Protein AF-A0A812DUI0-F1 (afdb_monomer)

Organism: Acanthosepion pharaonis (NCBI:txid158019)

Secondary structure (DSSP, 8-state):
-------------------------------------------------------------HHHHHHHHHHHHTS---HHHHHHHTT--HHHHHHHHTTHHHHHHHHHTT--TT-------TTHHHHHHHHHHHHHHHHTT----HHHHHHHHHHHHHHTT------HHHHHHHHHHTT-------------

Mean predicted aligned error: 17.52 Å

Radius of gyration: 41.9 Å; Cα contacts (8 Å, |Δi|>4): 99; chains: 1; bounding box: 40×98×124 Å

Foldseek 3Di:
DDDDDDDDDDDDDDDDDDDDDDDDDDDDDDDPDDDDPPPDPDPPDPPPPPPDDPPPADFDFLQLLQVLLCCCPVVVDDLVVSCVVSVHDSVVSVVSNVCNVVSVVCVVLLFDRRDRDDDQDPPNVLLVVLSVVVVVCVVVVHDDDLVNSQVSSVVSCVVVVHPDHCDPVNSVVSCNGNVNDDPPPDDDDPPD

pLDDT: mean 73.91, std 21.09, range [36.47, 96.31]

Solvent-accessible surface area (backbone atoms only — not comparable to full-atom values): 12727 Å² total; per-residue (Å²): 134,87,83,77,90,80,87,78,82,85,78,92,80,87,87,83,81,90,85,82,86,89,90,85,88,91,83,84,88,74,82,86,68,86,81,80,79,80,77,74,80,76,89,76,75,84,74,78,78,72,80,71,71,83,70,77,82,71,74,58,25,48,51,56,51,50,52,52,43,41,41,37,72,73,69,61,40,55,64,66,58,51,13,56,75,72,64,46,55,56,73,54,48,56,53,51,57,75,41,46,69,63,52,53,51,41,60,72,71,49,39,45,46,79,45,63,72,93,75,86,58,95,62,44,67,47,54,52,55,43,52,53,53,50,54,52,42,47,74,72,68,49,86,84,50,72,68,59,55,38,53,50,45,38,54,44,15,61,77,66,76,44,98,60,79,75,41,72,70,54,52,54,51,53,29,59,45,53,64,54,76,83,80,75,85,80,84,77,86,82,85,128

Nearest PDB structures (foldseek):
  1hlv-assembly1_A  TM=8.907E-01  e=6.236E-07  Homo sapiens
  6jcy-assembly1_F  TM=8.164E-01  e=7.424E+00  Mycobacterium tuberculosis H37Rv
  6kon-assembly1_F  TM=7.958E-01  e=9.232E+00  Mycobacterium tuberculosis H37Rv
  3hug-assembly1_C  TM=7.871E-01  e=9.749E+00  Mycobacterium tuberculosis H37Rv
  5cw8-assembly1_A  TM=2.651E-01  e=4.077E+00  Mycobacterium tuberculosis H37Rv

InterPro domains:
  IPR006600 HTH CenpB-type DNA-binding domain [PF03221] (124-184)
  IPR006600 HTH CenpB-type DNA-binding domain [PS51253] (114-184)
  IPR006600 HTH CenpB-type DNA-binding domain [SM00674] (120-184)
  IPR009057 Homedomain-like superfamily [SSF46689] (116-176)
  IPR050863 Centromere and Transposable Element-Derived Protein [PTHR19303] (70-190)

Structure (mmCIF, N/CA/C/O backbone):
data_AF-A0A812DUI0-F1
#
_entry.id   AF-A0A812DUI0-F1
#
loop_
_atom_site.group_PDB
_atom_site.id
_atom_site.type_symbol
_atom_site.label_atom_id
_atom_site.label_alt_id
_atom_site.label_comp_id
_atom_site.label_asym_id
_atom_site.label_entity_id
_atom_site.label_seq_id
_atom_site.pdbx_PDB_ins_code
_atom_site.Cartn_x
_atom_site.Cartn_y
_atom_site.Cartn_z
_atom_site.occupancy
_atom_site.B_iso_or_equiv
_atom_site.auth_seq_id
_atom_site.auth_comp_id
_atom_site.auth_asym_id
_atom_site.auth_atom_id
_atom_site.pdbx_PDB_model_num
ATOM 1 N N . MET A 1 1 ? -17.136 60.692 45.774 1.00 43.75 1 MET A N 1
ATOM 2 C CA . MET A 1 1 ? -16.834 59.252 45.918 1.00 43.75 1 MET A CA 1
ATOM 3 C C . MET A 1 1 ? -15.894 59.124 47.100 1.00 43.75 1 MET A C 1
ATOM 5 O O . MET A 1 1 ? -14.847 59.750 47.103 1.00 43.75 1 MET A O 1
ATOM 9 N N . ILE A 1 2 ? -16.413 58.508 48.155 1.00 41.34 2 ILE A N 1
ATOM 10 C CA . ILE A 1 2 ? -16.035 58.640 49.571 1.00 41.34 2 ILE A CA 1
ATOM 11 C C . ILE A 1 2 ? -14.614 58.058 49.785 1.00 41.34 2 ILE A C 1
ATOM 13 O O . ILE A 1 2 ? -14.365 56.958 49.310 1.00 41.34 2 ILE A O 1
ATOM 17 N N . SER A 1 3 ? -13.593 58.829 50.206 1.00 40.03 3 SER A N 1
ATOM 18 C CA . SER A 1 3 ? -13.290 59.316 51.579 1.00 40.03 3 SER A CA 1
ATOM 19 C C . SER A 1 3 ? -12.958 58.152 52.541 1.00 40.03 3 SER A C 1
ATOM 21 O O . SER A 1 3 ? -13.601 57.119 52.470 1.00 40.03 3 SER A O 1
ATOM 23 N N . LEU A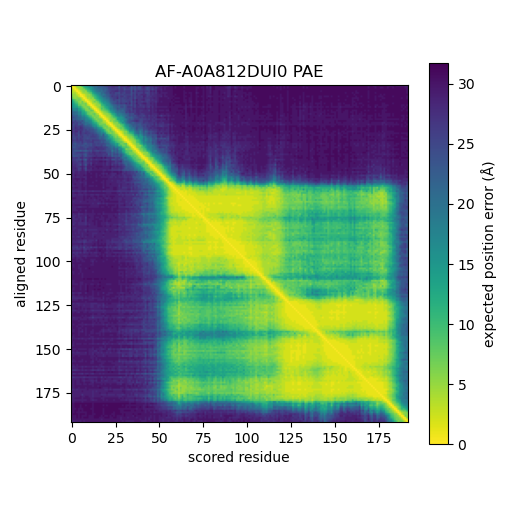 1 4 ? -11.999 58.177 53.469 1.00 38.06 4 LEU A N 1
ATOM 24 C CA . LEU A 1 4 ? -11.063 59.161 54.017 1.00 38.06 4 LEU A CA 1
ATOM 25 C C . LEU A 1 4 ? -10.152 58.355 54.980 1.00 38.06 4 LEU A C 1
ATOM 27 O O . LEU A 1 4 ? -10.591 57.371 55.562 1.00 38.06 4 LEU A O 1
ATOM 31 N N . PHE A 1 5 ? -8.905 58.798 55.140 1.00 39.50 5 PHE A N 1
ATOM 32 C CA . PHE A 1 5 ? -8.200 58.970 56.422 1.00 39.50 5 PHE A CA 1
ATOM 33 C C . PHE A 1 5 ? -8.434 57.972 57.575 1.00 39.50 5 PHE A C 1
ATOM 35 O O . PHE A 1 5 ? -9.520 57.903 58.132 1.00 39.50 5 PHE A O 1
ATOM 42 N N . CYS A 1 6 ? -7.343 57.425 58.115 1.00 43.47 6 CYS A N 1
ATOM 43 C CA . CYS A 1 6 ? -6.757 57.845 59.407 1.00 43.47 6 CYS A CA 1
ATOM 44 C C . CYS A 1 6 ? -5.643 56.843 59.760 1.00 43.47 6 CYS A C 1
ATOM 46 O O . CYS A 1 6 ? -5.894 55.651 59.835 1.00 43.47 6 CYS A O 1
ATOM 48 N N . ARG A 1 7 ? -4.361 57.221 59.759 1.00 41.00 7 ARG A N 1
ATOM 49 C CA . ARG A 1 7 ? -3.668 58.045 60.767 1.00 41.00 7 ARG A CA 1
ATOM 50 C C . ARG A 1 7 ? -3.507 57.339 62.123 1.00 41.00 7 ARG A C 1
ATOM 52 O O . ARG A 1 7 ? -4.474 56.852 62.685 1.00 41.00 7 ARG A O 1
ATOM 59 N N . LEU A 1 8 ? -2.280 57.482 62.636 1.00 46.28 8 LEU A N 1
ATOM 60 C CA . LEU A 1 8 ? -1.774 57.209 63.987 1.00 46.28 8 LEU A CA 1
ATOM 61 C C . LEU A 1 8 ? -1.444 55.729 64.255 1.00 46.28 8 LEU A C 1
ATOM 63 O O . LEU A 1 8 ? -2.325 54.898 64.378 1.00 46.28 8 LEU A O 1
ATOM 67 N N . CYS A 1 9 ? -0.182 55.291 64.267 1.00 36.53 9 CYS A N 1
ATOM 68 C CA . CYS A 1 9 ? 1.007 55.916 64.848 1.00 36.53 9 CYS A CA 1
ATOM 69 C C . CYS A 1 9 ? 0.798 56.273 66.325 1.00 36.53 9 CYS A C 1
ATOM 71 O O . CYS A 1 9 ? 0.047 57.187 66.645 1.00 36.53 9 CYS A O 1
ATOM 73 N N . LEU A 1 10 ? 1.635 55.643 67.144 1.00 37.41 10 LEU A N 1
ATOM 74 C CA . LEU A 1 10 ? 2.255 56.235 68.321 1.00 37.41 10 LEU A CA 1
ATOM 75 C C . LEU A 1 10 ? 1.514 56.167 69.665 1.00 37.41 10 LEU A C 1
ATOM 77 O O . LEU A 1 10 ? 0.367 56.568 69.819 1.00 37.41 10 LEU A O 1
ATOM 81 N N . SER A 1 11 ? 2.350 55.799 70.635 1.00 46.72 11 SER A N 1
ATOM 82 C CA . SER A 1 11 ? 2.344 56.204 72.039 1.00 46.72 11 SER A CA 1
ATOM 83 C C . SER A 1 11 ? 1.509 55.337 72.979 1.00 46.72 11 SER A C 1
ATOM 85 O O . SER A 1 11 ? 0.292 55.276 72.889 1.00 46.72 11 SER A O 1
ATOM 87 N N . LEU A 1 12 ? 2.143 54.514 73.824 1.00 36.47 12 LEU A N 1
ATOM 88 C CA . LEU A 1 12 ? 2.868 54.915 75.050 1.00 36.47 12 LEU A CA 1
ATOM 89 C C . LEU A 1 12 ? 2.083 55.926 75.895 1.00 36.47 12 LEU A C 1
ATOM 91 O O . LEU A 1 12 ? 2.078 57.108 75.573 1.00 36.47 12 LEU A O 1
ATOM 95 N N . HIS A 1 13 ? 1.510 55.444 76.997 1.00 47.94 13 HIS A N 1
ATOM 96 C CA . HIS A 1 13 ? 1.714 55.891 78.389 1.00 47.94 13 HIS A CA 1
ATOM 97 C C . HIS A 1 13 ? 0.609 55.223 79.225 1.00 47.94 13 HIS A C 1
ATOM 99 O O . HIS A 1 13 ? -0.565 55.421 78.946 1.00 47.94 13 HIS A O 1
ATOM 105 N N . LEU A 1 14 ? 0.905 54.201 80.032 1.00 43.16 14 LEU A N 1
ATOM 106 C CA . LEU A 1 14 ? 1.508 54.238 81.375 1.00 43.16 14 LEU A CA 1
ATOM 107 C C . LEU A 1 14 ? 0.652 54.925 82.448 1.00 43.16 14 LEU A C 1
ATOM 109 O O . LEU A 1 14 ? 0.025 55.949 82.200 1.00 43.16 14 LEU A O 1
ATOM 113 N N . LEU A 1 15 ? 0.804 54.345 83.646 1.00 47.00 15 LEU A N 1
ATOM 114 C CA . LEU A 1 15 ? 0.328 54.712 84.983 1.00 47.00 15 LEU A CA 1
ATOM 115 C C . LEU A 1 15 ? -1.068 54.134 85.305 1.00 47.00 15 LEU A C 1
ATOM 117 O O . LEU A 1 15 ? -2.007 54.288 84.541 1.00 47.00 15 LEU A O 1
ATOM 121 N N . ASP A 1 16 ? -1.290 53.421 86.407 1.00 36.69 16 ASP A N 1
ATOM 122 C CA . ASP A 1 16 ? -0.457 53.201 87.587 1.00 36.69 16 ASP A CA 1
ATOM 123 C C . ASP A 1 16 ? -1.079 52.103 88.469 1.00 36.69 16 ASP A C 1
ATOM 125 O O . ASP A 1 16 ? -2.232 51.723 88.273 1.00 36.69 16 ASP A O 1
ATOM 129 N N . SER A 1 17 ? -0.344 51.728 89.518 1.00 46.34 17 SER A N 1
ATOM 130 C CA . SER A 1 17 ? -0.826 51.089 90.760 1.00 46.34 17 SER A CA 1
ATOM 131 C C . SER A 1 17 ? -0.807 49.558 90.858 1.00 46.34 17 SER A C 1
ATOM 133 O O . SER A 1 17 ? -1.784 48.844 90.653 1.00 46.34 17 SER A O 1
ATOM 135 N N . THR A 1 18 ? 0.366 49.081 91.275 1.00 42.81 18 THR A N 1
ATOM 136 C CA . THR A 1 18 ? 0.607 48.255 92.477 1.00 42.81 18 THR A CA 1
ATOM 137 C C . THR A 1 18 ? -0.602 47.654 93.219 1.00 42.81 18 THR A C 1
ATOM 139 O O . THR A 1 18 ? -1.392 48.404 93.785 1.00 42.81 18 THR A O 1
ATOM 142 N N . PHE A 1 19 ? -0.611 46.330 93.431 1.00 41.84 19 PHE A N 1
ATOM 143 C CA . PHE A 1 19 ? -0.786 45.754 94.776 1.00 41.84 19 PHE A CA 1
ATOM 144 C C . PHE A 1 19 ? -0.343 44.281 94.843 1.00 41.84 19 PHE A C 1
ATOM 146 O O . PHE A 1 19 ? -0.208 43.589 93.840 1.00 41.84 19 PHE A O 1
ATOM 153 N N . THR A 1 20 ? -0.043 43.858 96.060 1.00 45.09 20 THR A N 1
ATOM 154 C CA . THR A 1 20 ? 0.862 42.794 96.505 1.00 45.09 20 THR A CA 1
ATOM 155 C C . THR A 1 20 ? 0.270 41.369 96.565 1.00 45.09 20 THR A C 1
ATOM 157 O O . THR A 1 20 ? -0.924 41.197 96.780 1.00 45.09 20 THR A O 1
ATOM 160 N N . LEU A 1 21 ? 1.167 40.370 96.455 1.00 39.69 21 LEU A N 1
ATOM 161 C CA . LEU A 1 21 ? 1.100 38.930 96.849 1.00 39.69 21 LEU A CA 1
ATOM 162 C C . LEU A 1 21 ? 0.455 38.702 98.253 1.00 39.69 21 LEU A C 1
ATOM 164 O O . LEU A 1 21 ? 0.438 39.695 98.985 1.00 39.69 21 LEU A O 1
ATOM 168 N N . PRO A 1 22 ? 0.044 37.482 98.742 1.00 52.34 22 PRO A N 1
ATOM 169 C CA . PRO A 1 22 ? 0.735 36.165 98.640 1.00 52.34 22 PRO A CA 1
ATOM 170 C C . PRO A 1 22 ? -0.149 34.867 98.805 1.00 52.34 22 PRO A C 1
ATOM 172 O O . PRO A 1 22 ? -1.369 34.922 98.719 1.00 52.34 22 PRO A O 1
ATOM 175 N N . THR A 1 23 ? 0.491 33.719 99.133 1.00 54.00 23 THR A N 1
ATOM 176 C CA . THR A 1 23 ? -0.016 32.397 99.646 1.00 54.00 23 THR A CA 1
ATOM 177 C C . THR A 1 23 ? -0.318 31.309 98.587 1.00 54.00 23 THR A C 1
ATOM 179 O O . THR A 1 23 ? -1.173 31.498 97.739 1.00 54.00 23 THR A O 1
ATOM 182 N N . VAL A 1 24 ? 0.475 30.241 98.374 1.00 44.59 24 VAL A N 1
ATOM 183 C CA . VAL A 1 24 ? 0.969 29.093 99.189 1.00 44.59 24 VAL A CA 1
ATOM 184 C C . VAL A 1 24 ? 0.063 27.840 99.100 1.00 44.59 24 VAL A C 1
ATOM 186 O O . VAL A 1 24 ? -0.970 27.769 99.744 1.00 44.59 24 VAL A O 1
ATOM 189 N N . LEU A 1 25 ? 0.578 26.848 98.350 1.00 48.34 25 LEU A N 1
ATOM 190 C CA . LEU A 1 25 ? 0.552 25.378 98.528 1.00 48.34 25 LEU A CA 1
ATOM 191 C C . LEU A 1 25 ? -0.764 24.550 98.530 1.00 48.34 25 LEU A C 1
ATOM 193 O O . LEU A 1 25 ? -1.720 24.839 99.232 1.00 48.34 25 LEU A O 1
ATOM 197 N N . LEU A 1 26 ? -0.632 23.378 97.872 1.00 42.16 26 LEU A N 1
ATOM 198 C CA . LEU A 1 26 ? -1.347 22.085 98.011 1.00 42.16 26 LEU A CA 1
ATOM 199 C C . LEU A 1 26 ? -2.539 21.774 97.082 1.00 42.16 26 LEU A C 1
ATOM 201 O O . LEU A 1 26 ? -3.688 22.077 97.374 1.00 42.16 26 LEU A O 1
ATOM 205 N N . SER A 1 27 ? -2.263 21.004 96.022 1.00 51.81 27 SER A N 1
ATOM 206 C CA . SER A 1 27 ? -2.975 19.752 95.660 1.00 51.81 27 SER A CA 1
ATOM 207 C C . SER A 1 27 ? -2.339 19.166 94.384 1.00 51.81 27 SER A C 1
ATOM 209 O O . SER A 1 27 ? -2.256 19.810 93.348 1.00 51.81 27 SER A O 1
ATOM 211 N N . GLN A 1 28 ? -1.564 18.090 94.530 1.00 41.00 28 GLN A N 1
ATOM 212 C CA . GLN A 1 28 ? -1.927 16.728 94.111 1.00 41.00 28 GLN A CA 1
ATOM 213 C C . GLN A 1 28 ? -1.941 16.478 92.587 1.00 41.00 28 GLN A C 1
ATOM 215 O O . GLN A 1 28 ? -2.859 16.832 91.863 1.00 41.00 28 GLN A O 1
ATOM 220 N N . THR A 1 29 ? -0.906 15.744 92.159 1.00 47.41 29 THR A N 1
ATOM 221 C CA . THR A 1 29 ? -0.993 14.616 91.211 1.00 47.41 29 THR A CA 1
ATOM 222 C C . THR A 1 29 ? -1.616 14.868 89.837 1.00 47.41 29 THR A C 1
ATOM 224 O O . THR A 1 29 ? -2.761 14.517 89.592 1.00 47.41 29 THR A O 1
ATOM 227 N N . PHE A 1 30 ? -0.791 15.290 88.886 1.00 48.22 30 PHE A N 1
ATOM 228 C CA . PHE A 1 30 ? -0.869 14.833 87.493 1.00 48.22 30 PHE A CA 1
ATOM 229 C C . PHE A 1 30 ? 0.588 14.724 87.022 1.00 48.22 30 PHE A C 1
ATOM 231 O O . PHE A 1 30 ? 1.196 15.681 86.563 1.00 48.22 30 PHE A O 1
ATOM 238 N N . VAL A 1 31 ? 1.308 13.651 87.358 1.00 53.16 31 VAL A N 1
ATOM 239 C CA . VAL A 1 31 ? 1.332 12.429 86.533 1.00 53.16 31 VAL A CA 1
ATOM 240 C C . VAL A 1 31 ? 1.227 12.788 85.047 1.00 53.16 31 VAL A C 1
ATOM 242 O O . VAL A 1 31 ? 0.296 12.408 84.351 1.00 53.16 31 VAL A O 1
ATOM 245 N N . CYS A 1 32 ? 2.188 13.570 84.557 1.00 46.84 32 CYS A N 1
ATOM 246 C CA . CYS A 1 32 ? 2.403 13.775 83.129 1.00 46.84 32 CYS A CA 1
ATOM 247 C C . CYS A 1 32 ? 3.220 12.586 82.592 1.00 46.84 32 CYS A C 1
ATOM 249 O O . CYS A 1 32 ? 4.366 12.716 82.169 1.00 46.84 32 CYS A O 1
ATOM 251 N N . LEU A 1 33 ? 2.644 11.386 82.714 1.00 44.81 33 LEU A N 1
ATOM 252 C CA . LEU A 1 33 ? 3.061 10.213 81.962 1.00 44.81 33 LEU A CA 1
ATOM 253 C C . LEU A 1 33 ? 2.276 10.225 80.655 1.00 44.81 33 LEU A C 1
ATOM 255 O O . LEU A 1 33 ? 1.052 10.223 80.667 1.00 44.81 33 LEU A O 1
ATOM 259 N N . LEU A 1 34 ? 3.038 10.186 79.563 1.00 52.38 34 LEU A N 1
ATOM 260 C CA . LEU A 1 34 ? 2.741 9.419 78.357 1.00 52.38 34 LEU A CA 1
ATOM 261 C C . LEU A 1 34 ? 1.368 9.679 77.731 1.00 52.38 34 LEU A C 1
ATOM 263 O O . LEU A 1 34 ? 0.377 9.105 78.147 1.00 52.38 34 LEU A O 1
ATOM 267 N N . ILE A 1 35 ? 1.352 10.443 76.642 1.00 51.88 35 ILE A N 1
ATOM 268 C CA . ILE A 1 35 ? 0.846 10.014 75.327 1.00 51.88 35 ILE A CA 1
ATOM 269 C C . ILE A 1 35 ? 1.268 11.120 74.351 1.00 51.88 35 ILE A C 1
ATOM 271 O O . ILE A 1 35 ? 0.662 12.182 74.255 1.00 51.88 35 ILE A O 1
ATOM 275 N N . LEU A 1 36 ? 2.364 10.872 73.637 1.00 50.59 36 LEU A N 1
ATOM 276 C CA . LEU A 1 36 ? 2.635 11.524 72.362 1.00 50.59 36 LEU A CA 1
ATOM 277 C C . LEU A 1 36 ? 1.727 10.851 71.320 1.00 50.59 36 LEU A C 1
ATOM 279 O O . LEU A 1 36 ? 1.957 9.677 71.024 1.00 50.59 36 LEU A O 1
ATOM 283 N N . PRO A 1 37 ? 0.742 11.523 70.700 1.00 49.03 37 PRO A N 1
ATOM 284 C CA . PRO A 1 37 ? 0.246 11.061 69.420 1.00 49.03 37 PRO A CA 1
ATOM 285 C C . PRO A 1 37 ? 1.250 11.501 68.352 1.00 49.03 37 PRO A C 1
ATOM 287 O O . PRO A 1 37 ? 1.312 12.666 67.950 1.00 49.03 37 PRO A O 1
ATOM 290 N N . LEU A 1 38 ? 2.054 10.533 67.911 1.00 47.25 38 LEU A N 1
ATOM 291 C CA . LEU A 1 38 ? 2.771 10.553 66.642 1.00 47.25 38 LEU A CA 1
ATOM 292 C C . LEU A 1 38 ? 1.801 11.012 65.544 1.00 47.25 38 LEU A C 1
ATOM 294 O O . LEU A 1 38 ? 0.927 10.267 65.101 1.00 47.25 38 LEU A O 1
ATOM 298 N N . LYS A 1 39 ? 1.935 12.273 65.130 1.00 45.69 39 LYS A N 1
ATOM 299 C CA . LYS A 1 39 ? 1.208 12.845 64.000 1.00 45.69 39 LYS A CA 1
ATOM 300 C C . LYS A 1 39 ? 1.611 12.087 62.737 1.00 45.69 39 LYS A C 1
ATOM 302 O O . LYS A 1 39 ? 2.696 12.285 62.204 1.00 45.69 39 LYS A O 1
ATOM 307 N N . THR A 1 40 ? 0.725 11.197 62.305 1.00 51.72 40 THR A N 1
ATOM 308 C CA . THR A 1 40 ? 0.325 10.979 60.909 1.00 51.72 40 THR A CA 1
ATOM 309 C C . THR A 1 40 ? 1.382 11.361 59.868 1.00 51.72 40 THR A C 1
ATOM 311 O O . THR A 1 40 ? 1.337 12.444 59.277 1.00 51.72 40 THR A O 1
ATOM 314 N N . VAL A 1 41 ? 2.301 10.439 59.584 1.00 50.75 41 VAL A N 1
ATOM 315 C CA . VAL A 1 41 ? 3.013 10.450 58.305 1.00 50.75 41 VAL A CA 1
ATOM 316 C C . VAL A 1 41 ? 1.958 10.236 57.226 1.00 50.75 41 VAL A C 1
ATOM 318 O O . VAL A 1 41 ? 1.358 9.171 57.098 1.00 50.75 41 VAL A O 1
ATOM 321 N N . CYS A 1 42 ? 1.679 11.309 56.498 1.00 40.56 42 CYS A N 1
ATOM 322 C CA . CYS A 1 42 ? 0.788 11.322 55.358 1.00 40.56 42 CYS A CA 1
ATOM 323 C C . CYS A 1 42 ? 1.392 10.400 54.287 1.00 40.56 42 CYS A C 1
ATOM 325 O O . CYS A 1 42 ? 2.340 10.782 53.601 1.00 40.56 42 CYS A O 1
ATOM 327 N N . LEU A 1 43 ? 0.870 9.174 54.162 1.00 42.81 43 LEU A N 1
ATOM 328 C CA . LEU A 1 43 ? 1.148 8.248 53.058 1.00 42.81 43 LEU A CA 1
ATOM 329 C C . LEU A 1 43 ? 0.550 8.820 51.765 1.00 42.81 43 LEU A C 1
ATOM 331 O O . LEU A 1 43 ? -0.437 8.331 51.219 1.00 42.81 43 LEU A O 1
ATOM 335 N N . ARG A 1 44 ? 1.137 9.913 51.281 1.00 46.69 44 ARG A N 1
ATOM 336 C CA . ARG A 1 44 ? 0.816 10.522 50.000 1.00 46.69 44 ARG A CA 1
ATOM 337 C C . ARG A 1 44 ? 1.823 9.998 48.982 1.00 46.69 44 ARG A C 1
ATOM 339 O O . ARG A 1 44 ? 2.955 10.452 48.903 1.00 46.69 44 ARG A O 1
ATOM 346 N N . SER A 1 45 ? 1.340 9.055 48.176 1.00 47.06 45 SER A N 1
ATOM 347 C CA . SER A 1 45 ? 1.890 8.673 46.874 1.00 47.06 45 SER A CA 1
ATOM 348 C C . SER A 1 45 ? 3.164 7.816 46.865 1.00 47.06 45 SER A C 1
ATOM 350 O O . SER A 1 45 ? 4.148 8.161 46.212 1.00 47.06 45 SER A O 1
ATOM 352 N N . LEU A 1 46 ? 3.082 6.601 47.414 1.00 39.31 46 LEU A N 1
ATOM 353 C CA . LEU A 1 46 ? 3.840 5.489 46.839 1.00 39.31 46 LEU A CA 1
ATOM 354 C C . LEU A 1 46 ? 3.076 5.002 45.593 1.00 39.31 46 LEU A C 1
ATOM 356 O O . LEU A 1 46 ? 2.222 4.120 45.665 1.00 39.31 46 LEU A O 1
ATOM 360 N N . ARG A 1 47 ? 3.327 5.621 44.429 1.00 47.34 47 ARG A N 1
ATOM 361 C CA . ARG A 1 47 ? 2.987 4.990 43.146 1.00 47.34 47 ARG A CA 1
ATOM 362 C C . ARG A 1 47 ? 3.854 3.743 43.051 1.00 47.34 47 ARG A C 1
ATOM 364 O O . ARG A 1 47 ? 5.034 3.838 42.728 1.00 47.34 47 ARG A O 1
ATOM 371 N N . LEU A 1 48 ? 3.263 2.587 43.329 1.00 42.59 48 LEU A N 1
ATOM 372 C CA . LEU A 1 48 ? 3.783 1.309 42.870 1.00 42.59 48 LEU A CA 1
ATOM 373 C C . LEU A 1 48 ? 3.943 1.420 41.350 1.00 42.59 48 LEU A C 1
ATOM 375 O O . LEU A 1 48 ? 2.968 1.385 40.598 1.00 42.59 48 LEU A O 1
ATOM 379 N N . VAL A 1 49 ? 5.181 1.612 40.897 1.00 57.00 49 VAL A N 1
ATOM 380 C CA . VAL A 1 49 ? 5.564 1.332 39.518 1.00 57.00 49 VAL A CA 1
ATOM 381 C C . VAL A 1 49 ? 5.449 -0.178 39.386 1.00 57.00 49 VAL A C 1
ATOM 383 O O . VAL A 1 49 ? 6.384 -0.922 39.660 1.00 57.00 49 VAL A O 1
ATOM 386 N N . MET A 1 50 ? 4.251 -0.640 39.033 1.00 43.28 50 MET A N 1
ATOM 387 C CA . MET A 1 50 ? 4.076 -1.987 38.524 1.00 43.28 50 MET A CA 1
ATOM 388 C C . MET A 1 50 ? 4.885 -2.042 37.232 1.00 43.28 50 MET A C 1
ATOM 390 O O . MET A 1 50 ? 4.520 -1.415 36.234 1.00 43.28 50 MET A O 1
ATOM 394 N N . SER A 1 51 ? 6.012 -2.746 37.261 1.00 48.84 51 SER A N 1
ATOM 395 C CA . SER A 1 51 ? 6.750 -3.134 36.069 1.00 48.84 51 SER A CA 1
ATOM 396 C C . SER A 1 51 ? 5.873 -4.104 35.280 1.00 48.84 51 SER A C 1
ATOM 398 O O . SER A 1 51 ? 5.964 -5.323 35.399 1.00 48.84 51 SER A O 1
ATOM 400 N N . ALA A 1 52 ? 4.961 -3.547 34.482 1.00 56.66 52 ALA A N 1
ATOM 401 C CA . ALA A 1 52 ? 4.299 -4.298 33.437 1.00 56.66 52 ALA A CA 1
ATOM 402 C C . ALA A 1 52 ? 5.405 -4.907 32.569 1.00 56.66 52 ALA A C 1
ATOM 404 O O . ALA A 1 52 ? 6.208 -4.181 31.974 1.00 56.66 52 ALA A O 1
ATOM 405 N N . SER A 1 53 ? 5.467 -6.238 32.525 1.00 55.09 53 SER A N 1
ATOM 406 C CA . SER A 1 53 ? 6.273 -6.939 31.533 1.00 55.09 53 SER A CA 1
ATOM 407 C C . SER A 1 53 ? 5.941 -6.353 30.155 1.00 55.09 53 SER A C 1
ATOM 409 O O . SER A 1 53 ? 4.783 -5.985 29.917 1.00 55.09 53 SER A O 1
ATOM 411 N N . PRO A 1 54 ? 6.918 -6.181 29.247 1.00 53.75 54 PRO A N 1
ATOM 412 C CA . PRO A 1 54 ? 6.634 -5.612 27.942 1.00 53.75 54 PRO A CA 1
ATOM 413 C C . PRO A 1 54 ? 5.669 -6.548 27.214 1.00 53.75 54 PRO A C 1
ATOM 415 O O . PRO A 1 54 ? 6.079 -7.544 26.621 1.00 53.75 54 PRO A O 1
ATOM 418 N N . SER A 1 55 ? 4.368 -6.238 27.269 1.00 60.91 55 SER A N 1
ATOM 419 C CA . SER A 1 55 ? 3.369 -6.946 26.483 1.00 60.91 55 SER A CA 1
ATOM 420 C C . SER A 1 55 ? 3.821 -6.793 25.040 1.00 60.91 55 SER A C 1
ATOM 422 O O . SER A 1 55 ? 3.972 -5.659 24.563 1.00 60.91 55 SER A O 1
ATOM 424 N N . GLN A 1 56 ? 4.116 -7.906 24.370 1.00 61.44 56 GLN A N 1
ATOM 425 C CA . GLN A 1 56 ? 4.567 -7.871 22.987 1.00 61.44 56 GLN A CA 1
ATOM 426 C C . GLN A 1 56 ? 3.595 -7.000 22.185 1.00 61.44 56 GLN A C 1
ATOM 428 O O . GLN A 1 56 ? 2.390 -7.253 22.156 1.00 61.44 56 GLN A O 1
ATOM 433 N N . ARG A 1 57 ? 4.108 -5.912 21.593 1.00 70.88 57 ARG A N 1
ATOM 434 C CA . ARG A 1 57 ? 3.283 -4.933 20.877 1.00 70.88 57 ARG A CA 1
ATOM 435 C C . ARG A 1 57 ? 2.612 -5.622 19.688 1.00 70.88 57 ARG A C 1
ATOM 437 O O . ARG A 1 57 ? 3.246 -5.824 18.650 1.00 70.88 57 ARG A O 1
ATOM 444 N N . LYS A 1 58 ? 1.328 -5.970 19.823 1.00 83.88 58 LYS A N 1
ATOM 445 C CA . LYS A 1 58 ? 0.552 -6.575 18.737 1.00 83.88 58 LYS A CA 1
ATOM 446 C C . LYS A 1 58 ? 0.422 -5.573 17.591 1.00 83.88 58 LYS A C 1
ATOM 448 O O . LYS A 1 58 ? -0.072 -4.464 17.772 1.00 83.88 58 LYS A O 1
ATOM 453 N N . THR A 1 59 ? 0.874 -5.975 16.406 1.00 85.62 59 THR A N 1
ATOM 454 C CA . THR A 1 59 ? 0.669 -5.216 15.167 1.00 85.62 59 THR A CA 1
ATOM 455 C C . THR A 1 59 ? -0.376 -5.938 14.328 1.00 85.62 59 THR A C 1
ATOM 457 O O . THR A 1 59 ? -0.162 -7.098 13.965 1.00 85.62 59 THR A O 1
ATOM 460 N N . LEU A 1 60 ? -1.482 -5.251 14.045 1.00 88.12 60 LEU A N 1
ATOM 461 C CA . LEU A 1 60 ? -2.572 -5.745 13.205 1.00 88.12 60 LEU A CA 1
ATOM 462 C C . LEU A 1 60 ? -2.206 -5.635 11.718 1.00 88.12 60 LEU A C 1
ATOM 464 O O . LEU A 1 60 ? -1.551 -4.670 11.314 1.00 88.12 60 LEU A O 1
ATOM 468 N N . SER A 1 61 ? -2.622 -6.618 10.924 1.00 87.50 61 SER A N 1
ATOM 469 C CA . SER A 1 61 ? -2.610 -6.581 9.453 1.00 87.50 61 SER A CA 1
ATOM 470 C C . SER A 1 61 ? -3.601 -5.548 8.902 1.00 87.50 61 SER A C 1
ATOM 472 O O . SER A 1 61 ? -4.457 -5.060 9.638 1.00 87.50 61 SER A O 1
ATOM 474 N N . ILE A 1 62 ? -3.497 -5.201 7.615 1.00 85.56 62 ILE A N 1
ATOM 475 C CA . ILE A 1 62 ? -4.471 -4.315 6.951 1.00 85.56 62 ILE A CA 1
ATOM 476 C C . ILE A 1 62 ? -5.887 -4.907 7.039 1.00 85.56 62 ILE A C 1
ATOM 478 O O . ILE A 1 62 ? -6.821 -4.171 7.350 1.00 85.56 62 ILE A O 1
ATOM 482 N N . SER A 1 63 ? -6.032 -6.228 6.871 1.00 86.94 63 SER A N 1
ATOM 483 C CA . SER A 1 63 ? -7.318 -6.925 7.047 1.00 86.94 63 SER A CA 1
ATOM 484 C C . SER A 1 63 ? -7.882 -6.736 8.458 1.00 86.94 63 SER A C 1
ATOM 486 O O . SER A 1 63 ? -8.966 -6.187 8.622 1.00 86.94 63 SER A O 1
ATOM 488 N N . GLU A 1 64 ? -7.112 -7.068 9.498 1.00 91.12 64 GLU A N 1
ATOM 489 C CA . GLU A 1 64 ? -7.563 -6.905 10.890 1.00 91.12 64 GLU A CA 1
ATOM 490 C C . GLU A 1 64 ? -7.876 -5.438 11.241 1.00 91.12 64 GLU A C 1
ATOM 492 O O . GLU A 1 64 ? -8.767 -5.157 12.040 1.00 91.12 64 GLU A O 1
ATOM 497 N N . GLN A 1 65 ? -7.133 -4.483 10.670 1.00 91.50 65 GLN A N 1
ATOM 498 C CA . GLN A 1 65 ? -7.400 -3.056 10.863 1.00 91.50 65 GLN A CA 1
ATOM 499 C C . GLN A 1 65 ? -8.726 -2.634 10.220 1.00 91.50 65 GLN A C 1
ATOM 501 O O . GLN A 1 65 ? -9.453 -1.848 10.824 1.00 91.50 65 GLN A O 1
ATOM 506 N N . SER A 1 66 ? -9.059 -3.169 9.041 1.00 90.31 66 SER A N 1
ATOM 507 C CA . SER A 1 66 ? -10.350 -2.920 8.387 1.00 90.31 66 SER A CA 1
ATOM 508 C C . SER A 1 66 ? -11.522 -3.537 9.155 1.00 90.31 66 SER A C 1
ATOM 510 O O . SER A 1 66 ? -12.503 -2.850 9.420 1.00 90.31 66 SER A O 1
ATOM 512 N N . GLU A 1 67 ? -11.375 -4.770 9.648 1.00 92.88 67 GLU A N 1
ATOM 513 C CA . GLU A 1 67 ? -12.401 -5.432 10.459 1.00 92.88 67 GLU A CA 1
ATOM 514 C C . GLU A 1 67 ? -12.662 -4.680 11.768 1.00 92.88 67 GLU A C 1
ATOM 516 O O . GLU A 1 67 ? -13.801 -4.588 12.227 1.00 92.88 67 GLU A O 1
ATOM 521 N N . LEU A 1 68 ? -11.618 -4.092 12.364 1.00 94.56 68 LEU A N 1
ATOM 522 C CA . LEU A 1 68 ? -11.766 -3.218 13.524 1.00 94.56 68 LEU A CA 1
ATOM 523 C C . LEU A 1 68 ? -12.598 -1.975 13.193 1.00 94.56 68 LEU A C 1
ATOM 525 O O . LEU A 1 68 ? -13.432 -1.573 14.006 1.00 94.56 68 LEU A O 1
ATOM 529 N N . ILE A 1 69 ? -12.376 -1.359 12.030 1.00 93.75 69 ILE A N 1
ATOM 530 C CA . ILE A 1 69 ? -13.154 -0.197 11.581 1.00 93.75 69 ILE A CA 1
ATOM 531 C C . ILE A 1 69 ? -14.620 -0.594 11.394 1.00 93.75 69 ILE A C 1
ATOM 533 O O . ILE A 1 69 ? -15.500 0.099 11.908 1.00 93.75 69 ILE A O 1
ATOM 537 N N . ASP A 1 70 ? -14.891 -1.726 10.747 1.00 93.88 70 ASP A N 1
ATOM 538 C CA . ASP A 1 70 ? -16.254 -2.212 10.513 1.00 93.88 70 ASP A CA 1
ATOM 539 C C . ASP A 1 70 ? -16.969 -2.581 11.817 1.00 93.88 70 ASP A C 1
ATOM 541 O O . ASP A 1 70 ? -18.135 -2.238 12.023 1.00 93.88 70 ASP A O 1
ATOM 545 N N . ASP A 1 71 ? -16.261 -3.204 12.757 1.00 94.69 71 ASP A N 1
ATOM 546 C CA . ASP A 1 71 ? -16.765 -3.487 14.100 1.00 94.69 71 ASP A CA 1
ATOM 547 C C . ASP A 1 71 ? -17.234 -2.208 14.825 1.00 94.69 71 ASP A C 1
ATOM 549 O O . ASP A 1 71 ? -18.245 -2.221 15.529 1.00 94.69 71 ASP A O 1
ATOM 553 N N . VAL A 1 72 ? -16.536 -1.083 14.646 1.00 95.12 72 VAL A N 1
ATOM 554 C CA . VAL A 1 72 ? -16.901 0.193 15.281 1.00 95.12 72 VAL A CA 1
ATOM 555 C C . VAL A 1 72 ? -17.975 0.942 14.487 1.00 95.12 72 VAL A C 1
ATOM 557 O O . VAL A 1 72 ? -18.937 1.439 15.071 1.00 95.12 72 VAL A O 1
ATOM 560 N N . LYS A 1 73 ? -17.836 1.051 13.162 1.00 93.25 73 LYS A N 1
ATOM 561 C CA . LYS A 1 73 ? -18.713 1.886 12.325 1.00 93.25 73 LYS A CA 1
ATOM 562 C C . LYS A 1 73 ? -20.006 1.195 11.918 1.00 93.25 73 LYS A C 1
ATOM 564 O O . LYS A 1 73 ? -21.059 1.841 11.956 1.00 93.25 73 LYS A O 1
ATOM 569 N N . VAL A 1 74 ? -19.922 -0.079 11.541 1.00 92.88 74 VAL A N 1
ATOM 570 C CA . VAL A 1 74 ? -21.050 -0.882 11.049 1.00 92.88 74 VAL A CA 1
ATOM 571 C C . VAL A 1 74 ? -21.727 -1.579 12.218 1.00 92.88 74 VAL A C 1
ATOM 573 O O . VAL A 1 74 ? -22.907 -1.353 12.463 1.00 92.88 74 VAL A O 1
ATOM 576 N N . LYS A 1 75 ? -20.969 -2.344 13.014 1.00 92.81 75 LYS A N 1
ATOM 577 C CA . LYS A 1 75 ? -21.518 -3.095 14.160 1.00 92.81 75 LYS A CA 1
ATOM 578 C C . LYS A 1 75 ? -21.721 -2.240 15.416 1.00 92.81 75 LYS A C 1
ATOM 580 O O . LYS A 1 75 ? -22.157 -2.758 16.440 1.00 92.81 75 LYS A O 1
ATOM 585 N N . LYS A 1 76 ? -21.401 -0.939 15.345 1.00 93.12 76 LYS A N 1
ATOM 586 C CA . LYS A 1 76 ? -21.579 0.060 16.417 1.00 93.12 76 LYS A CA 1
ATOM 587 C C . LYS A 1 76 ? -20.962 -0.353 17.762 1.00 93.12 76 LYS A C 1
ATOM 589 O O . LYS A 1 76 ? -21.431 0.066 18.821 1.00 93.12 76 LYS A O 1
ATOM 594 N N . LEU A 1 77 ? -19.890 -1.152 17.750 1.00 92.75 77 LEU A N 1
ATOM 595 C CA . LEU A 1 77 ? -19.196 -1.521 18.980 1.00 92.75 77 LEU A CA 1
ATOM 596 C C . LEU A 1 77 ? -18.492 -0.303 19.581 1.00 92.75 77 LEU A C 1
ATOM 598 O O . LEU A 1 77 ? -17.866 0.500 18.886 1.00 92.75 77 LEU A O 1
ATOM 602 N N . LYS A 1 78 ? -18.520 -0.201 20.914 1.00 95.19 78 LYS A N 1
ATOM 603 C CA . LYS A 1 78 ? -17.710 0.788 21.634 1.00 95.19 78 LYS A CA 1
ATOM 604 C C . LYS A 1 78 ? -16.230 0.545 21.336 1.00 95.19 78 LYS A C 1
ATOM 606 O O . LYS A 1 78 ? -15.757 -0.591 21.404 1.00 95.19 78 LYS A O 1
ATOM 611 N N . LEU A 1 79 ? -15.472 1.618 21.117 1.00 93.94 79 LEU A N 1
ATOM 612 C CA . LEU A 1 79 ? -14.048 1.537 20.773 1.00 93.94 79 LEU A CA 1
ATOM 613 C C . LEU A 1 79 ? -13.220 0.745 21.802 1.00 93.94 79 LEU A C 1
ATOM 615 O O . LEU A 1 79 ? -12.322 -0.005 21.432 1.00 93.94 79 LEU A O 1
ATOM 619 N N . ALA A 1 80 ? -13.556 0.852 23.090 1.00 93.00 80 ALA A N 1
ATOM 620 C CA . ALA A 1 80 ? -12.919 0.071 24.150 1.00 93.00 80 ALA A CA 1
ATOM 621 C C . ALA A 1 80 ? -13.167 -1.445 24.014 1.00 93.00 80 ALA A C 1
ATOM 623 O O . ALA A 1 80 ? -12.257 -2.243 24.245 1.00 93.00 80 ALA A O 1
ATOM 624 N N . ALA A 1 81 ? -14.372 -1.848 23.597 1.00 93.25 81 ALA A N 1
ATOM 625 C CA . ALA A 1 81 ? -14.708 -3.251 23.366 1.00 93.25 81 ALA A CA 1
ATOM 626 C C . ALA A 1 81 ? -13.968 -3.801 22.137 1.00 93.25 81 ALA A C 1
ATOM 628 O O . ALA A 1 81 ? -13.379 -4.879 22.211 1.00 93.25 81 ALA A O 1
ATOM 629 N N . ALA A 1 82 ? -13.911 -3.026 21.048 1.00 93.31 82 ALA A N 1
ATOM 630 C CA . ALA A 1 82 ? -13.122 -3.374 19.867 1.00 93.31 82 ALA A CA 1
ATOM 631 C C . ALA A 1 82 ? -11.626 -3.505 20.213 1.00 93.31 82 ALA A C 1
ATOM 633 O O . ALA A 1 82 ? -11.004 -4.522 19.916 1.00 93.31 82 ALA A O 1
ATOM 634 N N . ALA A 1 83 ? -11.048 -2.543 20.938 1.00 93.50 83 ALA A N 1
ATOM 635 C CA . ALA A 1 83 ? -9.650 -2.602 21.371 1.00 93.50 83 ALA A CA 1
ATOM 636 C C . ALA A 1 83 ? -9.340 -3.878 22.180 1.00 93.50 83 ALA A C 1
ATOM 638 O O . ALA A 1 83 ? -8.330 -4.543 21.930 1.00 93.50 83 ALA A O 1
ATOM 639 N N . LYS A 1 84 ? -10.249 -4.272 23.087 1.00 93.69 84 LYS A N 1
ATOM 640 C CA . LYS A 1 84 ? -10.142 -5.520 23.856 1.00 93.69 84 LYS A CA 1
ATOM 641 C C . LYS A 1 84 ? -10.217 -6.756 22.955 1.00 93.69 84 LYS A C 1
ATOM 643 O O . LYS A 1 84 ? -9.366 -7.634 23.089 1.00 93.69 84 LYS A O 1
ATOM 648 N N . LYS A 1 85 ? -11.169 -6.805 22.013 1.00 93.06 85 LYS A N 1
ATOM 649 C CA . LYS A 1 85 ? -11.320 -7.901 21.034 1.00 93.06 85 LYS A CA 1
ATOM 650 C C . LYS A 1 85 ? -10.023 -8.138 20.257 1.00 93.06 85 LYS A C 1
ATOM 652 O O . LYS A 1 85 ? -9.545 -9.266 20.180 1.00 93.06 85 LYS A O 1
ATOM 657 N N . TYR A 1 86 ? -9.405 -7.068 19.758 1.00 91.88 86 TYR A N 1
ATOM 658 C CA . TYR A 1 86 ? -8.169 -7.164 18.981 1.00 91.88 86 TYR A CA 1
ATOM 659 C C . TYR A 1 86 ? -6.896 -7.210 19.833 1.00 91.88 86 TYR A C 1
ATOM 661 O O . TYR A 1 86 ? -5.818 -7.343 19.256 1.00 91.88 86 TYR A O 1
ATOM 669 N N . ARG A 1 87 ? -6.991 -7.170 21.171 1.00 92.12 87 ARG A N 1
ATOM 670 C CA . ARG A 1 87 ? -5.852 -7.143 22.111 1.00 92.12 87 ARG A CA 1
ATOM 671 C C . ARG A 1 87 ? -4.865 -6.005 21.811 1.00 92.12 87 ARG A C 1
ATOM 673 O O . ARG A 1 87 ? -3.655 -6.215 21.763 1.00 92.12 87 ARG A O 1
ATOM 680 N N . ILE A 1 88 ? -5.390 -4.803 21.576 1.00 93.38 88 ILE A N 1
ATOM 681 C CA . ILE A 1 88 ? -4.605 -3.582 21.350 1.00 93.38 88 ILE A CA 1
ATOM 682 C C . ILE A 1 88 ? -4.981 -2.496 22.363 1.00 93.38 88 ILE A C 1
ATOM 684 O O . ILE A 1 88 ? -6.062 -2.514 22.948 1.00 93.38 88 ILE A O 1
ATOM 688 N N . GLY A 1 89 ? -4.100 -1.514 22.559 1.00 92.31 89 GLY A N 1
ATOM 689 C CA . GLY A 1 89 ? -4.410 -0.355 23.398 1.00 92.31 89 GLY A CA 1
ATOM 690 C C . GLY A 1 89 ? -5.466 0.553 22.759 1.00 92.31 89 GLY A C 1
ATOM 691 O O . GLY A 1 89 ? -5.483 0.729 21.539 1.00 92.31 89 GLY A O 1
ATOM 692 N N . TYR A 1 90 ? -6.295 1.197 23.585 1.00 93.06 90 TYR A N 1
ATOM 693 C CA . TYR A 1 90 ? -7.336 2.134 23.136 1.00 93.06 90 TYR A CA 1
ATOM 694 C C . TYR A 1 90 ? -6.795 3.211 22.183 1.00 93.06 90 TYR A C 1
ATOM 696 O O . TYR A 1 90 ? -7.352 3.448 21.114 1.00 93.06 90 TYR A O 1
ATOM 704 N N . SER A 1 91 ? -5.651 3.811 22.528 1.00 92.88 91 SER A N 1
ATOM 705 C CA . SER A 1 91 ? -4.990 4.825 21.699 1.00 92.88 91 SER A CA 1
ATOM 706 C C . SER A 1 91 ? -4.578 4.298 20.320 1.00 92.88 91 SER A C 1
ATOM 708 O O . SER A 1 91 ? -4.569 5.054 19.352 1.00 92.88 91 SER A O 1
ATOM 710 N N . THR A 1 92 ? -4.264 3.005 20.206 1.00 92.31 92 THR A N 1
ATOM 711 C CA . THR A 1 92 ? -3.945 2.358 18.925 1.00 92.31 92 THR A CA 1
ATOM 712 C C . THR A 1 92 ? -5.209 2.168 18.096 1.00 92.31 92 THR A C 1
ATOM 714 O O . THR A 1 92 ? -5.208 2.522 16.922 1.00 92.31 92 THR A O 1
ATOM 717 N N . ALA A 1 93 ? -6.300 1.703 18.711 1.00 92.81 93 ALA A N 1
ATOM 718 C CA . ALA A 1 93 ? -7.595 1.570 18.044 1.00 92.81 93 ALA A CA 1
ATOM 719 C C . ALA A 1 93 ? -8.097 2.924 17.509 1.00 92.81 93 ALA A C 1
ATOM 721 O O . ALA A 1 93 ? -8.481 3.031 16.349 1.00 92.81 93 ALA A O 1
ATOM 722 N N . ALA A 1 94 ? -7.988 3.989 18.312 1.00 94.38 94 ALA A N 1
ATOM 723 C CA . ALA A 1 94 ? -8.337 5.346 17.892 1.00 94.38 94 ALA A CA 1
ATOM 724 C C . ALA A 1 94 ? -7.486 5.839 16.707 1.00 94.38 94 ALA A C 1
ATOM 726 O O . ALA A 1 94 ? -8.000 6.477 15.792 1.00 94.38 94 ALA A O 1
ATOM 727 N N . LYS A 1 95 ? -6.180 5.536 16.696 1.00 93.62 95 LYS A N 1
ATOM 728 C CA . LYS A 1 95 ? -5.294 5.865 15.566 1.00 93.62 95 LYS A CA 1
ATOM 729 C C . LYS A 1 95 ? -5.656 5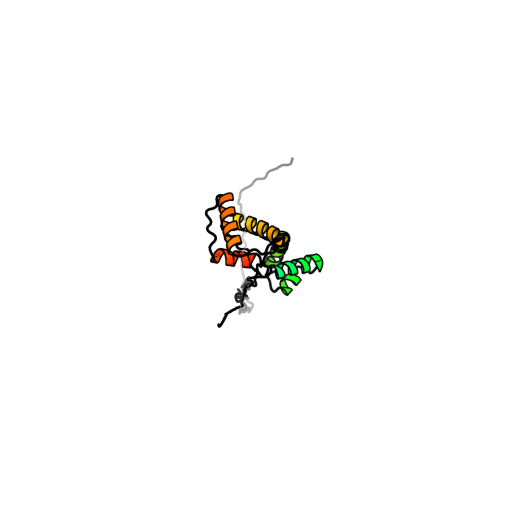.094 14.298 1.00 93.62 95 LYS A C 1
ATOM 731 O O . LYS A 1 95 ? -5.521 5.658 13.221 1.00 93.62 95 LYS A O 1
ATOM 736 N N . ILE A 1 96 ? -6.083 3.837 14.420 1.00 93.06 96 ILE A N 1
ATOM 737 C CA . ILE A 1 96 ? -6.519 3.023 13.276 1.00 93.06 96 ILE A CA 1
ATOM 738 C C . ILE A 1 96 ? -7.781 3.623 12.653 1.00 93.06 96 ILE A C 1
ATOM 740 O O . ILE A 1 96 ? -7.808 3.802 11.442 1.00 93.06 96 ILE A O 1
ATOM 744 N N . LEU A 1 97 ? -8.760 4.041 13.465 1.00 93.06 97 LEU A N 1
ATOM 745 C CA . LEU A 1 97 ? -9.966 4.716 12.962 1.00 93.06 97 LEU A CA 1
ATOM 746 C C . LEU A 1 97 ? -9.651 5.987 12.165 1.00 93.06 97 LEU A C 1
ATOM 748 O O . LEU A 1 97 ? -10.293 6.260 11.161 1.00 93.06 97 LEU A O 1
ATOM 752 N N . LYS A 1 98 ? -8.641 6.758 12.584 1.00 92.81 98 LYS A N 1
ATOM 753 C CA . LYS A 1 98 ? -8.213 7.961 11.851 1.00 92.81 98 LYS A CA 1
ATOM 754 C C . LYS A 1 98 ? -7.564 7.661 10.495 1.00 92.81 98 LYS A C 1
ATOM 756 O O . LYS A 1 98 ? -7.442 8.572 9.691 1.00 92.81 98 LYS A O 1
ATOM 761 N N . LYS A 1 99 ? -7.107 6.428 10.260 1.00 89.69 99 LYS A N 1
ATOM 762 C CA . LYS A 1 99 ? -6.423 5.994 9.028 1.00 89.69 99 LYS A CA 1
ATOM 763 C C . LYS A 1 99 ? -7.331 5.190 8.099 1.00 89.69 99 LYS A C 1
ATOM 765 O O . LYS A 1 99 ? -6.845 4.429 7.267 1.00 89.69 99 LYS A O 1
ATOM 770 N N . GLU A 1 100 ? -8.641 5.297 8.273 1.00 89.81 100 GLU A N 1
ATOM 771 C CA . GLU A 1 100 ? -9.606 4.518 7.505 1.00 89.81 100 GLU A CA 1
ATOM 772 C C . GLU A 1 100 ? -9.499 4.748 6.000 1.00 89.81 100 GLU A C 1
ATOM 774 O O . GLU A 1 100 ? -9.448 3.774 5.253 1.00 89.81 100 GLU A O 1
ATOM 779 N N . ASP A 1 101 ? -9.405 6.002 5.561 1.00 86.44 101 ASP A N 1
ATOM 780 C CA . ASP A 1 101 ? -9.347 6.331 4.133 1.00 86.44 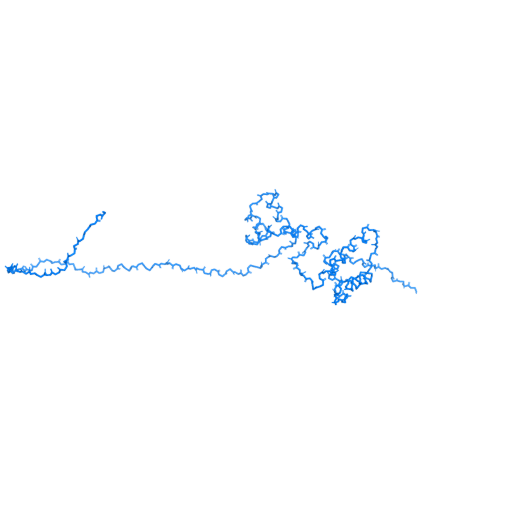101 ASP A CA 1
ATOM 781 C C . ASP A 1 101 ? -8.094 5.734 3.474 1.00 86.44 101 ASP A C 1
ATOM 783 O O . ASP A 1 101 ? -8.166 5.129 2.399 1.00 86.44 101 ASP A O 1
ATOM 787 N N . ASP A 1 102 ? -6.954 5.793 4.170 1.00 82.88 102 ASP A N 1
ATOM 788 C CA . ASP A 1 102 ? -5.703 5.164 3.737 1.00 82.88 102 ASP A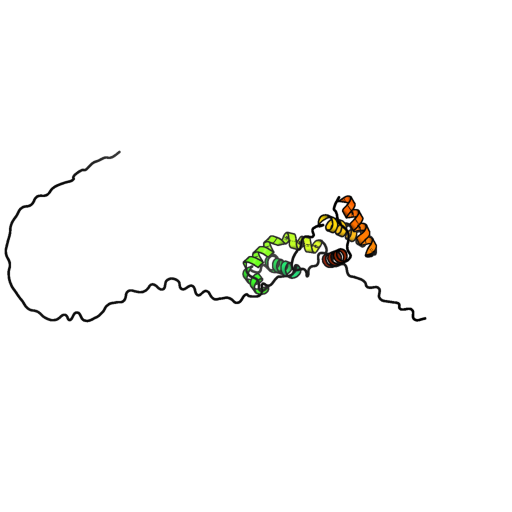 CA 1
ATOM 789 C C . ASP A 1 102 ? -5.835 3.636 3.626 1.00 82.88 102 ASP A C 1
ATOM 791 O O . ASP A 1 102 ? -5.309 3.024 2.692 1.00 82.88 102 ASP A O 1
ATOM 795 N N . LEU A 1 103 ? -6.512 3.006 4.592 1.00 82.88 103 LEU A N 1
ATOM 796 C CA . LEU A 1 103 ? -6.722 1.556 4.646 1.00 82.88 103 LEU A CA 1
ATOM 797 C C . LEU A 1 103 ? -7.644 1.082 3.521 1.00 82.88 103 LEU A C 1
ATOM 799 O O . LEU A 1 103 ? -7.310 0.116 2.832 1.00 82.88 103 LEU A O 1
ATOM 803 N N . ARG A 1 104 ? -8.755 1.793 3.294 1.00 84.38 104 ARG A N 1
ATOM 804 C CA . ARG A 1 104 ? -9.696 1.513 2.201 1.00 84.38 104 ARG A CA 1
ATOM 805 C C . ARG A 1 104 ? -9.030 1.671 0.837 1.00 84.38 104 ARG A C 1
ATOM 807 O O . ARG A 1 104 ? -9.138 0.777 0.001 1.00 84.38 104 ARG A O 1
ATOM 814 N N . SER A 1 105 ? -8.249 2.734 0.654 1.00 80.94 105 SER A N 1
ATOM 815 C CA . SER A 1 105 ? -7.473 2.950 -0.575 1.00 80.94 105 SER A CA 1
ATOM 816 C C . SER A 1 105 ? -6.476 1.811 -0.828 1.00 80.94 105 SER A C 1
ATOM 818 O O . SER A 1 105 ? -6.363 1.311 -1.945 1.00 80.94 105 SER A O 1
ATOM 820 N N . CYS A 1 106 ? -5.785 1.336 0.218 1.00 75.56 106 CYS A N 1
ATOM 821 C CA . CYS A 1 106 ? -4.854 0.209 0.093 1.00 75.56 106 CYS A CA 1
ATOM 822 C C . CYS A 1 106 ? -5.545 -1.105 -0.309 1.00 75.56 106 CYS A C 1
ATOM 824 O O . CYS A 1 106 ? -4.925 -1.915 -0.998 1.00 75.56 106 CYS A O 1
ATOM 826 N N . MET A 1 107 ? -6.795 -1.328 0.110 1.00 76.69 107 MET A N 1
ATOM 827 C CA . MET A 1 107 ? -7.572 -2.506 -0.294 1.00 76.69 107 MET A CA 1
ATOM 828 C C . MET A 1 107 ? -8.011 -2.438 -1.756 1.00 76.69 107 MET A C 1
ATOM 830 O O . MET A 1 107 ? -7.953 -3.446 -2.453 1.00 76.69 107 MET A O 1
ATOM 834 N N . GLN A 1 108 ? -8.400 -1.256 -2.236 1.00 76.06 108 GLN A N 1
ATOM 835 C CA . GLN A 1 108 ? -8.840 -1.075 -3.618 1.00 76.06 108 GLN A CA 1
ATOM 836 C C . GLN A 1 108 ? -7.690 -1.216 -4.629 1.00 76.06 108 GLN A C 1
ATOM 838 O O . GLN A 1 108 ? -7.882 -1.759 -5.712 1.00 76.06 108 GLN A O 1
ATOM 843 N N . MET A 1 109 ? -6.477 -0.783 -4.274 1.00 68.62 109 MET A N 1
ATOM 844 C CA . MET A 1 109 ? -5.300 -0.808 -5.158 1.00 68.62 109 MET A CA 1
ATOM 845 C C . MET A 1 109 ? -4.589 -2.176 -5.246 1.00 68.62 109 MET A C 1
ATOM 847 O O . MET A 1 109 ? -3.392 -2.231 -5.520 1.00 68.62 109 MET A O 1
ATOM 851 N N . ASN A 1 110 ? -5.293 -3.286 -4.994 1.00 66.75 110 ASN A N 1
ATOM 852 C CA . ASN A 1 110 ? -4.747 -4.653 -5.004 1.00 66.75 110 ASN A CA 1
ATOM 853 C C . ASN A 1 110 ? -3.515 -4.853 -4.087 1.00 66.75 110 ASN A C 1
ATOM 855 O O . ASN A 1 110 ? -2.626 -5.668 -4.352 1.00 66.75 110 ASN A O 1
ATOM 859 N N . GLY A 1 111 ? -3.439 -4.091 -2.992 1.00 68.31 111 GLY A N 1
ATOM 860 C CA . GLY A 1 111 ? -2.350 -4.191 -2.029 1.00 68.31 111 GLY A CA 1
ATOM 861 C C . GLY A 1 111 ? -2.417 -5.482 -1.212 1.00 68.31 111 GLY A C 1
ATOM 862 O O . GLY A 1 111 ? -3.488 -5.994 -0.891 1.00 68.31 111 GLY A O 1
ATOM 863 N N . ASN A 1 112 ? -1.261 -6.018 -0.821 1.00 77.06 112 ASN A N 1
ATOM 864 C CA . ASN A 1 112 ? -1.189 -7.167 0.087 1.00 77.06 112 ASN A CA 1
ATOM 865 C C . ASN A 1 112 ? -1.862 -6.872 1.445 1.00 77.06 112 ASN A C 1
ATOM 867 O O . ASN A 1 112 ? -1.306 -6.155 2.282 1.00 77.06 112 ASN A O 1
ATOM 871 N N . THR A 1 113 ? -3.037 -7.462 1.681 1.00 77.69 113 THR A N 1
ATOM 872 C CA . THR A 1 113 ? -3.881 -7.254 2.875 1.00 77.69 113 THR A CA 1
ATOM 873 C C . THR A 1 113 ? -3.306 -7.881 4.148 1.00 77.69 113 THR A C 1
ATOM 875 O O . THR A 1 113 ? -3.593 -7.427 5.258 1.00 77.69 113 THR A O 1
ATOM 878 N N . ASN A 1 114 ? -2.416 -8.868 4.008 1.00 78.75 114 ASN A N 1
ATOM 879 C CA . ASN A 1 114 ? -1.704 -9.489 5.129 1.00 78.75 114 ASN A CA 1
ATOM 880 C C . ASN A 1 114 ? -0.554 -8.612 5.649 1.00 78.75 114 ASN A C 1
ATOM 882 O O . ASN A 1 114 ? 0.014 -8.857 6.720 1.00 78.75 114 ASN A O 1
ATOM 886 N N . ARG A 1 115 ? -0.189 -7.560 4.908 1.00 78.56 115 ARG A N 1
ATOM 887 C CA . ARG A 1 115 ? 0.897 -6.655 5.274 1.00 78.56 115 ARG A CA 1
ATOM 888 C C . ARG A 1 115 ? 0.543 -5.862 6.537 1.00 78.56 115 ARG A C 1
ATOM 890 O O . ARG A 1 115 ? -0.522 -5.271 6.651 1.00 78.56 115 ARG A O 1
ATOM 897 N N . LYS A 1 116 ? 1.490 -5.796 7.480 1.00 81.00 116 LYS A N 1
ATOM 898 C CA . LYS A 1 116 ? 1.331 -5.099 8.777 1.00 81.00 116 LYS A CA 1
ATOM 899 C C . LYS A 1 116 ? 1.867 -3.664 8.808 1.00 81.00 116 LYS A C 1
ATOM 901 O O . LYS A 1 116 ? 1.528 -2.893 9.700 1.00 81.00 116 LYS A O 1
ATOM 906 N N . ARG A 1 117 ? 2.767 -3.300 7.886 1.00 76.00 117 ARG A N 1
ATOM 907 C CA . ARG A 1 117 ? 3.389 -1.962 7.820 1.00 76.00 117 ARG A CA 1
ATOM 908 C C . ARG A 1 117 ? 3.567 -1.503 6.382 1.00 76.00 117 ARG A C 1
ATOM 910 O O . ARG A 1 117 ? 4.197 -2.213 5.595 1.00 76.00 117 ARG A O 1
ATOM 917 N N . LYS A 1 118 ? 3.116 -0.286 6.069 1.00 70.62 118 LYS A N 1
ATOM 918 C CA . LYS A 1 118 ? 3.481 0.418 4.834 1.00 70.62 118 LYS A CA 1
ATOM 919 C C . LYS A 1 118 ? 4.937 0.883 4.961 1.00 70.62 118 LYS A C 1
ATOM 921 O O . LYS A 1 118 ? 5.297 1.580 5.900 1.00 70.62 118 LYS A O 1
ATOM 926 N N . ARG A 1 119 ? 5.780 0.417 4.046 1.00 73.94 119 ARG A N 1
ATOM 927 C CA . ARG A 1 119 ? 7.150 0.889 3.817 1.00 73.94 119 ARG A CA 1
ATOM 928 C C . ARG A 1 119 ? 7.095 1.664 2.513 1.00 73.94 119 ARG A C 1
ATOM 930 O O . ARG A 1 119 ? 6.575 1.116 1.538 1.00 73.94 119 ARG A O 1
ATOM 937 N N . GLN A 1 120 ? 7.577 2.897 2.528 1.00 71.38 120 GLN A N 1
ATOM 938 C CA . GLN A 1 120 ? 7.761 3.678 1.314 1.00 71.38 120 GLN A CA 1
ATOM 939 C C . GLN A 1 120 ? 9.002 3.149 0.588 1.00 71.38 120 GLN A C 1
ATOM 941 O O . GLN A 1 120 ? 10.007 2.831 1.223 1.00 71.38 120 GLN A O 1
ATOM 946 N N . SER A 1 121 ? 8.883 2.958 -0.723 1.00 78.31 121 SER A N 1
ATOM 947 C CA . SER A 1 121 ? 10.034 2.710 -1.589 1.00 78.31 121 SER A CA 1
ATOM 948 C C . SER A 1 121 ? 10.638 4.056 -1.975 1.00 78.31 121 SER A C 1
ATOM 950 O O . SER A 1 121 ? 9.893 5.023 -2.103 1.00 78.31 121 SER A O 1
ATOM 952 N N . VAL A 1 122 ? 11.956 4.099 -2.177 1.00 83.00 122 VAL A N 1
ATOM 953 C CA . VAL A 1 122 ? 12.653 5.273 -2.728 1.00 83.00 122 VAL A CA 1
ATOM 954 C C . VAL A 1 122 ? 12.091 5.615 -4.112 1.00 83.00 122 VAL A C 1
ATOM 956 O O . VAL A 1 122 ? 11.785 6.764 -4.387 1.00 83.00 122 VAL A O 1
ATOM 959 N N . HIS A 1 123 ? 11.828 4.599 -4.936 1.00 87.38 123 HIS A N 1
ATOM 960 C CA . HIS A 1 123 ? 11.302 4.753 -6.295 1.00 87.38 123 HIS A CA 1
ATOM 961 C C . HIS A 1 123 ? 9.779 4.586 -6.303 1.00 87.38 123 HIS A C 1
ATOM 963 O O . HIS A 1 123 ? 9.226 3.712 -6.975 1.00 87.38 123 HIS A O 1
ATOM 969 N N . LYS A 1 124 ? 9.088 5.351 -5.450 1.00 87.81 124 LYS A N 1
ATOM 970 C CA . LYS A 1 124 ? 7.631 5.256 -5.283 1.00 87.81 124 LYS A CA 1
ATOM 971 C C . LYS A 1 124 ? 6.902 5.498 -6.610 1.00 87.81 124 LYS A C 1
ATOM 973 O O . LYS A 1 124 ? 6.048 4.688 -6.960 1.00 87.81 124 LYS A O 1
ATOM 978 N N . ASP A 1 125 ? 7.300 6.525 -7.349 1.00 90.56 125 ASP A N 1
ATOM 979 C CA . ASP A 1 125 ? 6.609 6.964 -8.566 1.00 90.56 125 ASP A CA 1
ATOM 980 C C . ASP A 1 125 ? 6.712 5.915 -9.683 1.00 90.56 125 ASP A C 1
ATOM 982 O O . ASP A 1 125 ? 5.707 5.546 -10.292 1.00 90.56 125 ASP A O 1
ATOM 986 N N . VAL A 1 126 ? 7.898 5.314 -9.855 1.00 93.44 126 VAL A N 1
ATOM 987 C CA . VAL A 1 126 ? 8.112 4.186 -10.779 1.00 93.44 126 VAL A CA 1
ATOM 988 C C . VAL A 1 126 ? 7.228 2.994 -10.402 1.00 93.44 126 VAL A C 1
ATOM 990 O O . VAL A 1 126 ? 6.597 2.389 -11.267 1.00 93.44 126 VAL A O 1
ATOM 993 N N . ASN A 1 127 ? 7.144 2.653 -9.110 1.00 92.25 127 ASN A N 1
ATOM 994 C CA . ASN A 1 127 ? 6.314 1.534 -8.659 1.00 92.25 127 ASN A CA 1
ATOM 995 C C . ASN A 1 127 ? 4.820 1.782 -8.912 1.00 92.25 127 ASN A C 1
ATOM 997 O O . ASN A 1 127 ? 4.122 0.846 -9.297 1.00 92.25 127 ASN A O 1
ATOM 1001 N N . GLU A 1 128 ? 4.334 3.005 -8.680 1.00 91.06 128 GLU A N 1
ATOM 1002 C CA . GLU A 1 128 ? 2.928 3.373 -8.883 1.00 91.06 128 GLU A CA 1
ATOM 1003 C C . GLU A 1 128 ? 2.553 3.341 -10.367 1.00 91.06 128 GLU A C 1
ATOM 1005 O O . GLU A 1 128 ? 1.582 2.673 -10.731 1.00 91.06 128 GLU A O 1
ATOM 1010 N N . ALA A 1 129 ? 3.364 3.959 -11.230 1.00 93.75 129 ALA A N 1
ATOM 1011 C CA . ALA A 1 129 ? 3.166 3.917 -12.677 1.00 93.75 129 ALA A CA 1
ATOM 1012 C C . ALA A 1 129 ? 3.200 2.476 -13.218 1.00 93.75 129 ALA A C 1
ATOM 1014 O O . ALA A 1 129 ? 2.386 2.091 -14.062 1.00 93.75 129 ALA A O 1
ATOM 1015 N N . LEU A 1 130 ? 4.098 1.640 -12.687 1.00 94.94 130 LEU A N 1
ATOM 1016 C CA . LEU A 1 130 ? 4.195 0.239 -13.080 1.00 94.94 130 LEU A CA 1
ATOM 1017 C C . LEU A 1 130 ? 2.969 -0.572 -12.649 1.00 94.94 130 LEU A C 1
ATOM 1019 O O . LEU A 1 130 ? 2.473 -1.376 -13.435 1.00 94.94 130 LEU A O 1
ATOM 1023 N N . THR A 1 131 ? 2.460 -0.368 -11.431 1.00 92.44 131 THR A N 1
ATOM 1024 C CA . THR A 1 131 ? 1.239 -1.035 -10.951 1.00 92.44 131 THR A CA 1
ATOM 1025 C C . THR A 1 131 ? 0.020 -0.643 -11.787 1.00 92.44 131 THR A C 1
ATOM 1027 O O . THR A 1 131 ? -0.790 -1.511 -12.123 1.00 92.44 131 THR A O 1
ATOM 1030 N N . GLN A 1 132 ? -0.098 0.629 -12.181 1.00 92.31 132 GLN A N 1
ATOM 1031 C CA . GLN A 1 132 ? -1.170 1.088 -13.070 1.00 92.31 132 GLN A CA 1
ATOM 1032 C C . GLN A 1 132 ? -1.100 0.400 -14.436 1.00 92.31 132 GLN A C 1
ATOM 1034 O O . GLN A 1 132 ? -2.078 -0.212 -14.867 1.00 92.31 132 GLN A O 1
ATOM 1039 N N . TRP A 1 133 ? 0.072 0.425 -15.077 1.00 94.3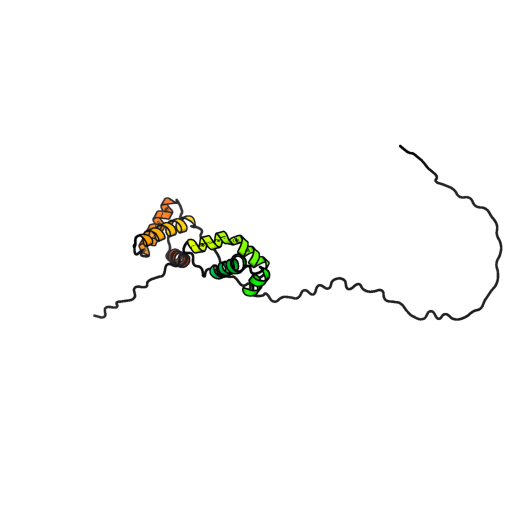1 133 TRP A N 1
ATOM 1040 C CA . TRP A 1 133 ? 0.277 -0.247 -16.359 1.00 94.31 133 TRP A CA 1
ATOM 1041 C C . TRP A 1 133 ? 0.020 -1.756 -16.270 1.00 94.31 133 TRP A C 1
ATOM 1043 O O . TRP A 1 133 ? -0.641 -2.318 -17.138 1.00 94.31 133 TRP A O 1
ATOM 1053 N N . PHE A 1 134 ? 0.499 -2.418 -15.214 1.00 92.69 134 PHE A N 1
ATOM 1054 C CA . PHE A 1 134 ? 0.310 -3.857 -15.033 1.00 92.69 134 PHE A CA 1
ATOM 1055 C C . PHE A 1 134 ? -1.172 -4.215 -14.896 1.00 92.69 134 PHE A C 1
ATOM 1057 O O . PHE A 1 134 ? -1.640 -5.164 -15.518 1.00 92.69 134 PHE A O 1
ATOM 1064 N N . THR A 1 135 ? -1.927 -3.422 -14.131 1.00 89.81 135 THR A N 1
ATOM 1065 C CA . THR A 1 135 ? -3.375 -3.611 -13.964 1.00 89.81 135 THR A CA 1
ATOM 1066 C C . THR A 1 135 ? -4.104 -3.478 -15.300 1.00 89.81 135 THR A C 1
ATOM 1068 O O . THR A 1 135 ? -4.943 -4.316 -15.622 1.00 89.81 135 THR A O 1
ATOM 1071 N N . GLN A 1 136 ? -3.744 -2.476 -16.108 1.00 90.81 136 GLN A N 1
ATOM 1072 C CA . GLN A 1 136 ? -4.291 -2.293 -17.456 1.00 90.81 136 GLN A CA 1
ATOM 1073 C C . GLN A 1 136 ? -3.927 -3.467 -18.374 1.00 90.81 136 GLN A C 1
ATOM 1075 O O . GLN A 1 136 ? -4.800 -4.042 -19.016 1.00 90.81 136 GLN A O 1
ATOM 1080 N N . ALA A 1 137 ? -2.658 -3.880 -18.398 1.00 89.25 137 ALA A N 1
ATOM 1081 C CA . ALA A 1 137 ? -2.195 -4.994 -19.221 1.00 89.25 137 ALA A CA 1
ATOM 1082 C C . ALA A 1 137 ? -2.930 -6.303 -18.883 1.00 89.25 137 ALA A C 1
ATOM 1084 O O . ALA A 1 137 ? -3.381 -7.011 -19.783 1.00 89.25 137 ALA A O 1
ATOM 1085 N N . CYS A 1 138 ? -3.116 -6.597 -17.593 1.00 86.88 138 CYS A N 1
ATOM 1086 C CA . CYS A 1 138 ? -3.890 -7.755 -17.153 1.00 86.88 138 CYS A CA 1
ATOM 1087 C C . CYS A 1 138 ? -5.382 -7.635 -17.495 1.00 86.88 138 CYS A C 1
ATOM 1089 O O . CYS A 1 138 ? -5.983 -8.633 -17.886 1.00 86.88 138 CYS A O 1
ATOM 1091 N N . ALA A 1 139 ? -5.976 -6.440 -17.397 1.00 86.88 139 ALA A N 1
ATOM 1092 C CA . ALA A 1 139 ? -7.365 -6.208 -17.802 1.00 86.88 139 ALA A CA 1
ATOM 1093 C C . ALA A 1 139 ? -7.588 -6.460 -19.306 1.00 86.88 139 ALA A C 1
ATOM 1095 O O . ALA A 1 139 ? -8.658 -6.911 -19.701 1.00 86.88 139 ALA A O 1
ATOM 1096 N N . HIS A 1 140 ? -6.560 -6.249 -20.132 1.00 89.50 140 HIS A N 1
ATOM 1097 C CA . HIS A 1 140 ? -6.558 -6.588 -21.559 1.00 89.50 140 HIS A CA 1
ATOM 1098 C C . HIS A 1 140 ? -6.217 -8.062 -21.857 1.00 89.50 140 HIS A C 1
ATOM 1100 O O . HIS A 1 140 ? -6.023 -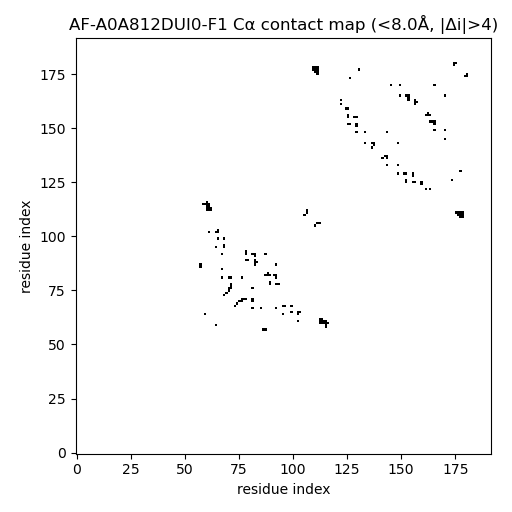8.425 -23.014 1.00 89.50 140 HIS A O 1
ATOM 1106 N N . GLY A 1 141 ? -6.132 -8.923 -20.838 1.00 82.00 141 GLY A N 1
ATOM 1107 C CA . GLY A 1 141 ? -5.868 -10.356 -21.003 1.00 82.00 141 GLY A CA 1
ATOM 1108 C C . GLY A 1 141 ? -4.404 -10.712 -21.283 1.00 82.00 141 GLY A C 1
ATOM 1109 O O . GLY A 1 141 ? -4.106 -11.864 -21.598 1.00 82.00 141 GLY A O 1
ATOM 1110 N N . ALA A 1 142 ? -3.469 -9.764 -21.158 1.00 82.44 142 ALA A N 1
ATOM 1111 C CA . ALA A 1 142 ? -2.059 -10.041 -21.395 1.00 82.44 142 ALA A CA 1
ATOM 1112 C C . ALA A 1 142 ? -1.449 -10.862 -20.246 1.00 82.44 142 ALA A C 1
ATOM 1114 O O . ALA A 1 142 ? -1.551 -10.506 -19.068 1.00 82.44 142 ALA A O 1
ATOM 1115 N N . THR A 1 143 ? -0.736 -11.936 -20.593 1.00 82.56 143 THR A N 1
ATOM 1116 C CA . THR A 1 143 ? 0.126 -12.643 -19.638 1.00 82.56 143 THR A CA 1
ATOM 1117 C C . THR A 1 143 ? 1.469 -11.928 -19.568 1.00 82.56 143 THR A C 1
ATOM 1119 O O . THR A 1 143 ? 2.305 -12.059 -20.458 1.00 82.56 143 THR A O 1
ATOM 1122 N N . VAL A 1 144 ? 1.675 -11.145 -18.511 1.00 85.31 144 VAL A N 1
ATOM 1123 C CA . VAL A 1 144 ? 2.902 -10.361 -18.343 1.00 85.31 144 VAL A CA 1
ATOM 1124 C C . VAL A 1 144 ? 3.969 -11.190 -17.625 1.00 85.31 144 VAL A C 1
ATOM 1126 O O . VAL A 1 144 ? 3.824 -11.559 -16.460 1.00 85.31 144 VAL A O 1
ATOM 1129 N N . ILE A 1 145 ? 5.064 -11.458 -18.331 1.00 89.25 145 ILE A N 1
ATOM 1130 C CA . ILE A 1 145 ? 6.243 -12.188 -17.845 1.00 89.25 145 ILE A CA 1
ATOM 1131 C C . ILE A 1 145 ? 7.304 -11.252 -17.252 1.00 89.25 145 ILE A C 1
ATOM 1133 O O . ILE A 1 145 ? 7.390 -10.074 -17.590 1.00 89.25 145 ILE A O 1
ATOM 1137 N N . ASP A 1 146 ? 8.144 -11.789 -16.367 1.00 90.75 146 ASP A N 1
ATOM 1138 C CA . ASP A 1 146 ? 9.094 -11.042 -15.528 1.00 90.75 146 ASP A CA 1
ATOM 1139 C C . ASP A 1 146 ? 9.996 -10.071 -16.289 1.00 90.75 146 ASP A C 1
ATOM 1141 O O . ASP A 1 146 ? 10.233 -8.956 -15.824 1.00 90.75 146 ASP A O 1
ATOM 1145 N N . HIS A 1 147 ? 10.507 -10.486 -17.450 1.00 91.25 147 HIS A N 1
ATOM 1146 C CA . HIS A 1 147 ? 11.386 -9.635 -18.245 1.00 91.25 147 HIS A CA 1
ATOM 1147 C C . HIS A 1 147 ? 10.645 -8.422 -18.817 1.00 91.25 147 HIS A C 1
ATOM 1149 O O . HIS A 1 147 ? 11.210 -7.333 -18.822 1.00 91.25 147 HIS A O 1
ATOM 1155 N N . VAL A 1 148 ? 9.372 -8.576 -19.200 1.00 93.12 148 VAL A N 1
ATOM 1156 C CA . VAL A 1 148 ? 8.528 -7.470 -19.677 1.00 93.12 148 VAL A CA 1
ATOM 1157 C C . VAL A 1 148 ? 8.272 -6.482 -18.542 1.00 93.12 148 VAL A C 1
ATOM 1159 O O . VAL A 1 148 ? 8.350 -5.275 -18.753 1.00 93.12 148 VAL A O 1
ATOM 1162 N N . ILE A 1 149 ? 8.049 -6.971 -17.315 1.00 94.06 149 ILE A N 1
ATOM 1163 C CA . ILE A 1 149 ? 7.882 -6.108 -16.133 1.00 94.06 149 ILE A CA 1
ATOM 1164 C C . ILE A 1 149 ? 9.146 -5.277 -15.893 1.00 94.06 149 ILE A C 1
ATOM 1166 O O . ILE A 1 149 ? 9.052 -4.067 -15.698 1.00 94.06 149 ILE A O 1
ATOM 1170 N N . ARG A 1 150 ? 10.333 -5.902 -15.933 1.00 95.06 150 ARG A N 1
ATOM 1171 C CA . ARG A 1 150 ? 11.606 -5.179 -15.760 1.00 95.06 150 ARG A CA 1
ATOM 1172 C C . ARG A 1 150 ? 11.832 -4.158 -16.867 1.00 95.06 150 ARG A C 1
ATOM 1174 O O . ARG A 1 150 ? 12.131 -3.011 -16.561 1.00 95.06 150 ARG A O 1
ATOM 1181 N N . GLN A 1 151 ? 11.637 -4.549 -18.125 1.00 95.06 151 GLN A N 1
ATOM 1182 C CA . GLN A 1 151 ? 11.803 -3.649 -19.264 1.00 95.06 151 GLN A CA 1
ATOM 1183 C C . GLN A 1 151 ? 10.866 -2.443 -19.157 1.00 95.06 151 GLN A C 1
ATOM 1185 O O . GLN A 1 151 ? 11.293 -1.306 -19.357 1.00 95.06 151 GLN A O 1
ATOM 1190 N N . LYS A 1 152 ? 9.605 -2.668 -18.773 1.00 95.81 152 LYS A N 1
ATOM 1191 C CA . LYS A 1 152 ? 8.654 -1.578 -18.569 1.00 95.81 152 LYS A CA 1
ATOM 1192 C C . LYS A 1 152 ? 9.058 -0.673 -17.409 1.00 95.81 152 LYS A C 1
ATOM 1194 O O . LYS A 1 152 ? 8.937 0.541 -17.524 1.00 95.81 152 LYS A O 1
ATOM 1199 N N . ALA A 1 153 ? 9.560 -1.238 -16.316 1.00 95.81 153 ALA A N 1
ATOM 1200 C CA . ALA A 1 153 ? 10.034 -0.465 -15.175 1.00 95.81 153 ALA A CA 1
ATOM 1201 C C . ALA A 1 153 ? 11.231 0.431 -15.534 1.00 95.81 153 ALA A C 1
ATOM 1203 O O . ALA A 1 153 ? 11.243 1.593 -15.142 1.00 95.81 153 ALA A O 1
ATOM 1204 N N . SER A 1 154 ? 12.180 -0.069 -16.334 1.00 96.31 154 SER A N 1
ATOM 1205 C CA . SER A 1 154 ? 13.278 0.743 -16.875 1.00 96.31 154 SER A CA 1
ATOM 1206 C C . SER A 1 154 ? 12.766 1.883 -17.756 1.00 96.31 154 SER A C 1
ATOM 1208 O O . SER A 1 154 ? 13.197 3.018 -17.595 1.00 96.31 154 SER A O 1
ATOM 1210 N N . GLN A 1 155 ? 11.807 1.615 -18.649 1.00 96.19 155 GLN A N 1
ATOM 1211 C CA . GLN A 1 155 ? 11.199 2.662 -19.482 1.00 96.19 155 GLN A CA 1
ATOM 1212 C C . GLN A 1 155 ? 10.510 3.740 -18.637 1.00 96.19 155 GLN A C 1
ATOM 1214 O O . GLN A 1 155 ? 10.643 4.926 -18.914 1.00 96.19 155 GLN A O 1
ATOM 1219 N N . LEU A 1 156 ? 9.784 3.335 -17.591 1.00 96.00 156 LEU A N 1
ATOM 1220 C CA . LEU A 1 156 ? 9.128 4.270 -16.679 1.00 96.00 156 LEU A CA 1
ATOM 1221 C C . LEU A 1 156 ? 10.137 5.104 -15.884 1.00 96.00 156 LEU A C 1
ATOM 1223 O O . LEU A 1 156 ? 9.887 6.281 -15.665 1.00 96.00 156 LEU A O 1
ATOM 1227 N N . ALA A 1 157 ? 11.270 4.528 -15.484 1.00 95.31 157 ALA A N 1
ATOM 1228 C CA . ALA A 1 157 ? 12.327 5.269 -14.802 1.00 95.31 157 ALA A CA 1
ATOM 1229 C C . ALA A 1 157 ? 12.966 6.339 -15.690 1.00 95.31 157 ALA A C 1
ATOM 1231 O O . ALA A 1 157 ? 13.144 7.462 -15.231 1.00 95.31 157 ALA A O 1
ATOM 1232 N N . ILE A 1 158 ? 13.216 6.022 -16.965 1.00 95.00 158 ILE A N 1
ATOM 1233 C CA . ILE A 1 158 ? 13.702 6.998 -17.951 1.00 95.00 158 ILE A CA 1
ATOM 1234 C C . ILE A 1 158 ? 12.688 8.137 -18.110 1.00 95.00 158 ILE A C 1
ATOM 1236 O O . ILE A 1 158 ? 13.057 9.301 -18.021 1.00 95.00 158 ILE A O 1
ATOM 1240 N N . ASN A 1 159 ? 11.404 7.810 -18.277 1.00 94.25 159 ASN A N 1
ATOM 1241 C CA . ASN A 1 159 ? 10.349 8.812 -18.464 1.00 94.25 159 ASN A CA 1
ATOM 1242 C C . ASN A 1 159 ? 10.125 9.709 -17.238 1.00 94.25 159 ASN A C 1
ATOM 1244 O O . ASN A 1 159 ? 9.604 10.810 -17.379 1.00 94.25 159 ASN A O 1
ATOM 1248 N N . LEU A 1 160 ? 10.450 9.215 -16.044 1.00 93.12 160 LEU A N 1
ATOM 1249 C CA . LEU A 1 160 ? 10.338 9.954 -14.788 1.00 93.12 160 LEU A CA 1
ATOM 1250 C C . LEU A 1 160 ? 11.663 10.612 -14.375 1.00 93.12 160 LEU A C 1
ATOM 1252 O O . LEU A 1 160 ? 11.712 11.215 -13.308 1.00 93.12 160 LEU A O 1
ATOM 1256 N N . GLU A 1 161 ? 12.720 10.475 -15.184 1.00 93.19 161 GLU A N 1
ATOM 1257 C CA . GLU A 1 161 ? 14.070 10.983 -14.903 1.00 93.19 161 GLU A CA 1
ATOM 1258 C C . GLU A 1 161 ? 14.622 10.507 -13.544 1.00 93.19 161 GLU A C 1
ATOM 1260 O O . GLU A 1 161 ? 15.305 11.232 -12.821 1.00 93.19 161 GLU A O 1
ATOM 1265 N N . VAL A 1 162 ? 14.323 9.255 -13.180 1.00 92.19 162 VAL A N 1
ATOM 1266 C CA . VAL A 1 162 ? 14.767 8.634 -11.925 1.00 92.19 162 VAL A CA 1
ATOM 1267 C C . VAL A 1 162 ? 15.909 7.666 -12.203 1.00 92.19 162 VAL A C 1
ATOM 1269 O O . VAL A 1 162 ? 15.759 6.741 -13.001 1.00 92.19 162 VAL A O 1
ATOM 1272 N N . ASP A 1 163 ? 17.012 7.808 -11.467 1.00 92.38 163 ASP A N 1
ATOM 1273 C CA . ASP A 1 163 ? 18.073 6.800 -11.443 1.00 92.38 163 ASP A CA 1
ATOM 1274 C C . ASP A 1 163 ? 17.567 5.530 -10.741 1.00 92.38 163 ASP A C 1
ATOM 1276 O O . ASP A 1 163 ? 17.433 5.459 -9.513 1.00 92.38 163 ASP A O 1
ATOM 1280 N N . PHE A 1 164 ? 17.162 4.550 -11.546 1.00 92.50 164 PHE A N 1
ATOM 1281 C CA . PHE A 1 164 ? 16.580 3.306 -11.076 1.00 92.50 164 PHE A CA 1
ATOM 1282 C C . PHE A 1 164 ? 16.905 2.147 -12.014 1.00 92.50 164 PHE A C 1
ATOM 1284 O O . PHE A 1 164 ? 16.483 2.108 -13.171 1.00 92.50 164 PHE A O 1
ATOM 1291 N N . GLU A 1 165 ? 17.558 1.132 -11.453 1.00 93.25 165 GLU A N 1
ATOM 1292 C CA . GLU A 1 165 ? 17.800 -0.134 -12.129 1.00 93.25 165 GLU A CA 1
ATOM 1293 C C . GLU A 1 165 ? 16.925 -1.254 -11.522 1.00 93.25 165 GLU A C 1
ATOM 1295 O O . GLU A 1 165 ? 17.046 -1.577 -10.329 1.00 93.25 165 GLU A O 1
ATOM 1300 N N . PRO A 1 166 ? 16.027 -1.884 -12.309 1.00 92.75 166 PRO A N 1
ATOM 1301 C CA . PRO A 1 166 ? 15.130 -2.925 -11.819 1.00 92.75 166 PRO A CA 1
ATOM 1302 C C . PRO A 1 166 ? 15.867 -4.242 -11.547 1.00 9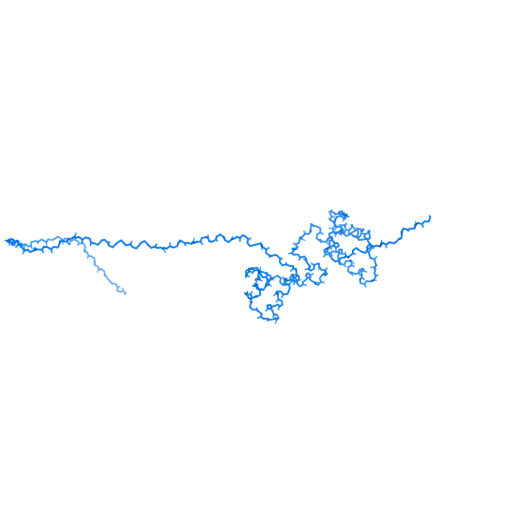2.75 166 PRO A C 1
ATOM 1304 O O . PRO A 1 166 ? 15.857 -5.182 -12.344 1.00 92.75 166 PRO A O 1
ATOM 1307 N N . SER A 1 167 ? 16.452 -4.340 -10.355 1.00 93.44 167 SER A N 1
ATOM 1308 C CA . SER A 1 167 ? 17.079 -5.568 -9.862 1.00 93.44 167 SER A CA 1
ATOM 1309 C C . SER A 1 167 ? 16.071 -6.709 -9.646 1.00 93.44 167 SER A C 1
ATOM 1311 O O . SER A 1 167 ? 14.881 -6.502 -9.382 1.00 93.44 167 SER A O 1
ATOM 1313 N N . ASN A 1 168 ? 16.565 -7.952 -9.650 1.00 92.06 168 ASN A N 1
ATOM 1314 C CA . ASN A 1 168 ? 15.756 -9.136 -9.323 1.00 92.06 168 ASN A CA 1
ATOM 1315 C C . ASN A 1 168 ? 15.121 -9.046 -7.923 1.00 92.06 168 ASN A C 1
ATOM 1317 O O . ASN A 1 168 ? 13.958 -9.407 -7.731 1.00 92.06 168 ASN A O 1
ATOM 1321 N N . GLY A 1 169 ? 15.866 -8.519 -6.943 1.00 91.69 169 GLY A N 1
ATOM 1322 C CA . GLY A 1 169 ? 15.371 -8.329 -5.579 1.00 91.69 169 GLY A CA 1
ATOM 1323 C C . GLY A 1 169 ? 14.253 -7.288 -5.493 1.00 91.69 169 GLY A C 1
ATOM 1324 O O . GLY A 1 169 ? 13.298 -7.471 -4.734 1.00 91.69 169 GLY A O 1
ATOM 1325 N N . TRP A 1 170 ? 14.335 -6.218 -6.289 1.00 93.19 170 TRP A N 1
ATOM 1326 C CA . TRP A 1 170 ? 13.252 -5.245 -6.404 1.00 93.19 170 TRP A CA 1
ATOM 1327 C C . TRP A 1 170 ? 12.000 -5.874 -7.030 1.00 93.19 170 TRP A C 1
ATOM 1329 O O . TRP A 1 170 ? 10.926 -5.767 -6.435 1.00 93.19 170 TRP A O 1
ATOM 1339 N N . LEU A 1 171 ? 12.135 -6.609 -8.141 1.00 93.06 171 LEU A N 1
ATOM 1340 C CA . LEU A 1 171 ? 10.996 -7.236 -8.825 1.00 93.06 171 LEU A CA 1
ATOM 1341 C C . LEU A 1 171 ? 10.240 -8.192 -7.895 1.00 93.06 171 LEU A C 1
ATOM 1343 O O . LEU A 1 171 ? 9.012 -8.152 -7.819 1.00 93.06 171 LEU A O 1
ATOM 1347 N N . MET A 1 172 ? 10.965 -9.021 -7.138 1.00 90.69 172 MET A N 1
ATOM 1348 C CA . MET A 1 172 ? 10.364 -9.937 -6.166 1.00 90.69 172 MET A CA 1
ATOM 1349 C C . MET A 1 172 ? 9.546 -9.186 -5.104 1.00 90.69 172 MET A C 1
ATOM 1351 O O . MET A 1 172 ? 8.427 -9.588 -4.785 1.00 90.69 172 MET A O 1
ATOM 1355 N N . ARG A 1 173 ? 10.076 -8.078 -4.572 1.00 89.50 173 ARG A N 1
ATOM 1356 C CA . ARG A 1 173 ? 9.377 -7.249 -3.575 1.00 89.50 173 ARG A CA 1
ATOM 1357 C C . ARG A 1 173 ? 8.161 -6.544 -4.169 1.00 89.50 173 ARG A C 1
ATOM 1359 O O . ARG A 1 173 ? 7.125 -6.491 -3.510 1.00 89.50 173 ARG A O 1
ATOM 1366 N N . TRP A 1 174 ? 8.272 -6.023 -5.391 1.00 91.12 174 TRP A N 1
ATOM 1367 C CA . TRP A 1 174 ? 7.157 -5.389 -6.094 1.00 91.12 174 TRP A CA 1
ATOM 1368 C C . TRP A 1 174 ? 6.023 -6.395 -6.340 1.00 91.12 174 TRP A C 1
ATOM 1370 O O . TRP A 1 174 ? 4.874 -6.113 -6.005 1.00 91.12 174 TRP A O 1
ATOM 1380 N N . LYS A 1 175 ? 6.336 -7.617 -6.788 1.00 89.62 175 LYS A N 1
ATOM 1381 C CA . LYS A 1 175 ? 5.345 -8.694 -6.950 1.00 89.62 175 LYS A CA 1
ATOM 1382 C C . LYS A 1 175 ? 4.642 -9.054 -5.641 1.00 89.62 175 LYS A C 1
ATOM 1384 O O . LYS A 1 175 ? 3.418 -9.119 -5.601 1.00 89.62 175 LYS A O 1
ATOM 1389 N N . GLN A 1 176 ? 5.401 -9.225 -4.555 1.00 86.81 176 GLN A N 1
ATOM 1390 C CA . GLN A 1 176 ? 4.848 -9.513 -3.223 1.00 86.81 176 GLN A CA 1
ATOM 1391 C C . GLN A 1 176 ? 3.952 -8.388 -2.686 1.00 86.81 176 GLN A C 1
ATOM 1393 O O . GLN A 1 176 ? 3.009 -8.651 -1.936 1.00 86.81 176 GLN A O 1
ATOM 1398 N N . ALA A 1 177 ? 4.253 -7.133 -3.027 1.00 84.12 177 ALA A N 1
ATOM 1399 C CA . ALA A 1 177 ? 3.455 -5.984 -2.615 1.00 84.12 177 ALA A CA 1
ATOM 1400 C C . ALA A 1 177 ? 2.109 -5.904 -3.355 1.00 84.12 177 ALA A C 1
ATOM 1402 O O . ALA A 1 177 ? 1.122 -5.513 -2.732 1.00 84.12 177 ALA A O 1
ATOM 1403 N N . ASN A 1 178 ? 2.087 -6.305 -4.630 1.00 84.94 178 ASN A N 1
ATOM 1404 C CA . ASN A 1 178 ? 0.924 -6.269 -5.526 1.00 84.94 178 ASN A CA 1
ATOM 1405 C C . ASN A 1 178 ? 0.207 -7.633 -5.658 1.00 84.94 178 ASN A C 1
ATOM 1407 O O . ASN A 1 178 ? -0.563 -7.834 -6.591 1.00 84.94 178 ASN A O 1
ATOM 1411 N N . ASN A 1 179 ? 0.496 -8.597 -4.771 1.00 82.38 179 ASN A N 1
ATOM 1412 C CA . ASN A 1 179 ? -0.063 -9.959 -4.791 1.00 82.38 179 ASN A CA 1
ATOM 1413 C C . ASN A 1 179 ? 0.090 -10.705 -6.137 1.00 82.38 179 ASN A C 1
ATOM 1415 O O . ASN A 1 179 ? -0.729 -11.555 -6.482 1.00 82.38 179 ASN A O 1
ATOM 1419 N N . VAL A 1 180 ? 1.150 -10.426 -6.899 1.00 83.06 180 VAL A N 1
ATOM 1420 C CA . VAL A 1 180 ? 1.420 -11.105 -8.174 1.00 83.06 180 VAL A CA 1
ATOM 1421 C C . VAL A 1 180 ? 2.096 -12.448 -7.887 1.00 83.06 180 VAL A C 1
ATOM 1423 O O . VAL A 1 180 ? 3.247 -12.496 -7.447 1.00 83.06 180 VAL A O 1
ATOM 1426 N N . SER A 1 181 ? 1.383 -13.554 -8.116 1.00 69.81 181 SER A N 1
ATOM 1427 C CA . SER A 1 181 ? 1.900 -14.906 -7.874 1.00 69.81 181 SER A CA 1
ATOM 1428 C C . SER A 1 181 ? 2.937 -15.323 -8.919 1.00 69.81 181 SER A C 1
ATOM 1430 O O . SER A 1 181 ? 2.730 -15.137 -10.118 1.00 69.81 181 SER A O 1
ATOM 1432 N N . PHE A 1 182 ? 4.007 -15.990 -8.482 1.00 59.06 182 PHE A N 1
ATOM 1433 C CA . PHE A 1 182 ? 4.895 -16.726 -9.379 1.00 59.06 182 PHE A CA 1
ATOM 1434 C C . PHE A 1 182 ? 4.179 -17.994 -9.844 1.00 59.06 182 PHE A C 1
ATOM 1436 O O . PHE A 1 182 ? 4.130 -18.978 -9.109 1.00 59.06 182 PHE A O 1
ATOM 1443 N N . LYS A 1 183 ? 3.644 -18.010 -11.066 1.00 55.16 183 LYS A N 1
ATOM 1444 C CA . LYS A 1 183 ? 3.369 -19.291 -11.718 1.00 55.16 183 LYS A CA 1
ATOM 1445 C C . LYS A 1 183 ? 4.721 -19.872 -12.128 1.00 55.16 183 LYS A C 1
ATOM 1447 O O . LYS A 1 183 ? 5.269 -19.502 -13.160 1.00 55.16 183 LYS A O 1
ATOM 1452 N N . LYS A 1 184 ? 5.305 -20.726 -11.282 1.00 48.81 184 LYS A N 1
ATOM 1453 C CA . LYS A 1 184 ? 6.371 -21.626 -11.731 1.00 48.81 184 LYS A CA 1
ATOM 1454 C C . LYS A 1 184 ? 5.729 -22.565 -12.744 1.00 48.81 184 LYS A C 1
ATOM 1456 O O . LYS A 1 184 ? 4.909 -23.395 -12.367 1.00 48.81 184 LYS A O 1
ATOM 1461 N N . ILE A 1 185 ? 6.084 -22.411 -14.010 1.00 48.44 185 ILE A N 1
ATOM 1462 C CA . ILE A 1 185 ? 5.851 -23.450 -15.005 1.00 48.44 185 ILE A CA 1
ATOM 1463 C C . ILE A 1 185 ? 6.860 -24.547 -14.640 1.00 48.44 185 ILE A C 1
ATOM 1465 O O . ILE A 1 185 ? 8.066 -24.360 -14.782 1.00 48.44 185 ILE A O 1
ATOM 1469 N N . HIS A 1 186 ? 6.393 -25.608 -13.988 1.00 46.06 186 HIS A N 1
ATOM 1470 C CA . HIS A 1 186 ? 7.170 -26.820 -13.735 1.00 46.06 186 HIS A CA 1
ATOM 1471 C C . HIS A 1 186 ? 6.605 -27.905 -14.654 1.00 46.06 186 HIS A C 1
ATOM 1473 O O . HIS A 1 186 ? 5.409 -28.174 -14.595 1.00 46.06 186 HIS A O 1
ATOM 1479 N N . GLY A 1 187 ? 7.470 -28.483 -15.487 1.00 43.41 187 GLY A N 1
ATOM 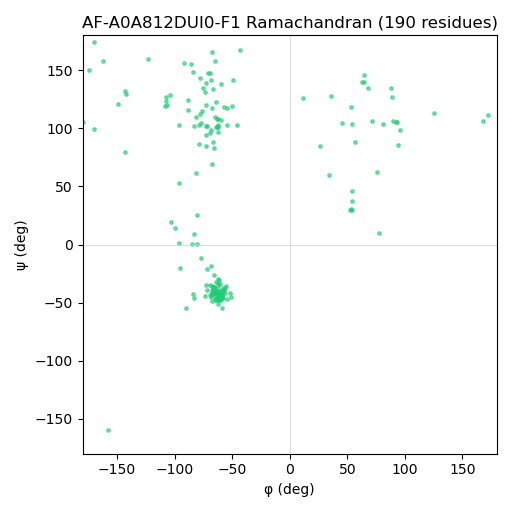1480 C CA . GLY A 1 187 ? 7.155 -29.456 -16.538 1.00 43.41 187 GLY A CA 1
ATOM 1481 C C . GLY A 1 187 ? 7.714 -28.928 -17.862 1.00 43.41 187 GLY A C 1
ATOM 1482 O O . GLY A 1 187 ? 7.302 -27.861 -18.290 1.00 43.41 187 GLY A O 1
ATOM 1483 N N . GLU A 1 188 ? 8.712 -29.532 -18.504 1.00 40.69 188 GLU A N 1
ATOM 1484 C CA . GLU A 1 188 ? 9.018 -30.960 -18.614 1.00 40.69 188 GLU A CA 1
ATOM 1485 C C . GLU A 1 188 ? 10.544 -31.190 -18.599 1.00 40.69 188 GLU A C 1
ATOM 1487 O O . GLU A 1 188 ? 11.286 -30.535 -19.328 1.00 40.69 188 GLU A O 1
ATOM 1492 N N . SER A 1 189 ? 11.027 -32.135 -17.784 1.00 45.34 189 SER A N 1
ATOM 1493 C CA . SER A 1 189 ? 12.288 -32.821 -18.086 1.00 45.34 189 SER A CA 1
ATOM 1494 C C . SER A 1 189 ? 11.986 -33.845 -19.170 1.00 45.34 189 SER A C 1
ATOM 1496 O O . SER A 1 189 ? 11.401 -34.890 -18.890 1.00 45.34 189 SER A O 1
ATOM 1498 N N . THR A 1 190 ? 12.386 -33.552 -20.401 1.00 49.25 190 THR A N 1
ATOM 1499 C CA . THR A 1 190 ? 12.546 -34.565 -21.442 1.00 49.25 190 THR A CA 1
ATOM 1500 C C . THR A 1 190 ? 13.747 -35.435 -21.075 1.00 49.25 190 THR A C 1
ATOM 1502 O O . THR A 1 190 ? 14.890 -35.062 -21.330 1.00 49.25 190 THR A O 1
ATOM 1505 N N . ASN A 1 191 ? 13.489 -36.577 -20.438 1.00 48.53 191 ASN A N 1
ATOM 1506 C CA . ASN A 1 191 ? 14.383 -37.723 -20.549 1.00 48.53 191 ASN A CA 1
ATOM 1507 C C . ASN A 1 191 ? 14.094 -38.377 -21.904 1.00 48.53 191 ASN A C 1
ATOM 1509 O O . ASN A 1 191 ? 13.000 -38.906 -22.105 1.00 48.53 191 ASN A O 1
ATOM 1513 N N . GLY A 1 192 ? 15.065 -38.307 -22.807 1.00 37.56 192 GLY A N 1
ATOM 1514 C CA . GLY A 1 192 ? 15.107 -38.998 -24.090 1.00 37.56 192 GLY A CA 1
ATOM 1515 C C . GLY A 1 192 ? 16.544 -39.038 -24.564 1.00 37.56 192 GLY A C 1
ATOM 1516 O O . GLY A 1 192 ? 17.092 -37.933 -24.763 1.00 37.56 192 GLY A O 1
#

Sequence (192 aa):
MISLFCRLCLSLHLLDSTFTLPTVLLSQTFVCLLILPLKTVCLRSLRLVMSASPSQRKTLSISEQSELIDDVKVKKLKLAAAAKKYRIGYSTAAKILKKEDDLRSCMQMNGNTNRKRKRQSVHKDVNEALTQWFTQACAHGATVIDHVIRQKASQLAINLEVDFEPSNGWLMRWKQANNVSFKKIHGES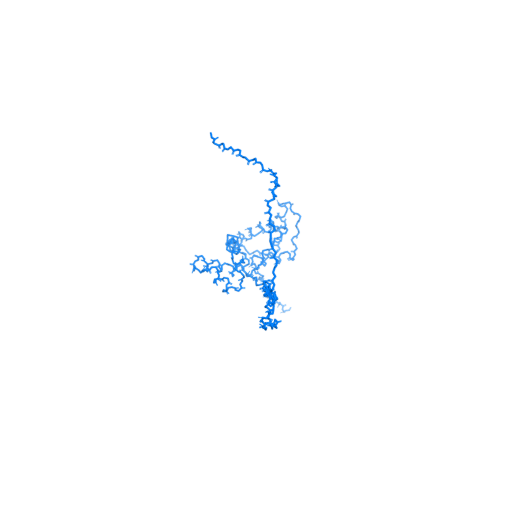TNG